Protein AF-A0A817Y247-F1 (afdb_monomer_lite)

Structure (mmCIF, N/CA/C/O backbone):
data_AF-A0A817Y247-F1
#
_entry.id   AF-A0A817Y247-F1
#
loop_
_atom_site.group_PDB
_atom_site.id
_atom_site.type_symbol
_atom_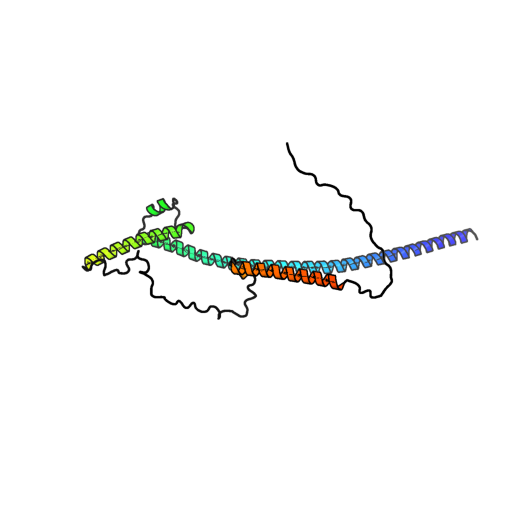site.label_atom_id
_atom_site.label_alt_id
_atom_site.label_comp_id
_atom_site.label_asym_id
_atom_site.label_entity_id
_atom_site.label_seq_id
_atom_site.pdbx_PDB_ins_code
_atom_site.Cartn_x
_atom_site.Cartn_y
_atom_site.Cartn_z
_atom_site.occupancy
_atom_site.B_iso_or_equiv
_atom_site.auth_seq_id
_atom_site.auth_comp_id
_atom_site.auth_asym_id
_atom_site.auth_atom_id
_atom_site.pdbx_PDB_model_num
ATOM 1 N N . MET A 1 1 ? 44.451 4.149 -87.002 1.00 57.53 1 MET A N 1
ATOM 2 C CA . MET A 1 1 ? 45.196 4.735 -85.871 1.00 57.53 1 MET A CA 1
ATOM 3 C C . MET A 1 1 ? 44.227 5.484 -84.960 1.00 57.53 1 MET A C 1
ATOM 5 O O . MET A 1 1 ? 43.877 4.916 -83.940 1.00 57.53 1 MET A O 1
ATOM 9 N N . PHE A 1 2 ? 43.615 6.581 -85.420 1.00 60.47 2 PHE A N 1
ATOM 10 C CA . PHE A 1 2 ? 42.643 7.389 -84.655 1.00 60.47 2 PHE A CA 1
ATOM 11 C C . PHE A 1 2 ? 41.460 6.623 -84.015 1.00 60.47 2 PHE A C 1
ATOM 13 O O . PHE A 1 2 ? 41.239 6.726 -82.819 1.00 60.47 2 PHE A O 1
ATOM 20 N N . LEU A 1 3 ? 40.760 5.753 -84.755 1.00 69.88 3 LEU A N 1
ATOM 21 C CA . LEU A 1 3 ? 39.626 4.964 -84.221 1.00 69.88 3 LEU A CA 1
ATOM 22 C C . LEU A 1 3 ? 39.994 3.962 -83.110 1.00 69.88 3 LEU A C 1
ATOM 24 O O . LEU A 1 3 ? 39.121 3.512 -82.370 1.00 69.88 3 LEU A O 1
ATOM 28 N N . VAL A 1 4 ? 41.260 3.543 -83.043 1.00 76.81 4 VAL A N 1
ATOM 29 C CA . VAL A 1 4 ? 41.749 2.626 -82.001 1.00 76.81 4 VAL A CA 1
ATOM 30 C C . VAL A 1 4 ? 42.148 3.425 -80.760 1.00 76.81 4 VAL A C 1
ATOM 32 O O . VAL A 1 4 ? 41.858 2.993 -79.648 1.00 76.81 4 VAL A O 1
ATOM 35 N N . GLU A 1 5 ? 42.730 4.611 -80.948 1.00 79.12 5 GLU A N 1
ATOM 36 C CA . GLU A 1 5 ? 42.999 5.567 -79.869 1.00 79.12 5 GLU A CA 1
ATOM 37 C C . GLU A 1 5 ? 41.715 6.074 -79.207 1.00 79.12 5 GLU A C 1
ATOM 39 O O . GLU A 1 5 ? 41.640 6.047 -77.983 1.00 79.12 5 GLU A O 1
ATOM 44 N N . ASP A 1 6 ? 40.673 6.417 -79.973 1.00 83.44 6 ASP A N 1
ATOM 45 C CA . ASP A 1 6 ? 39.389 6.875 -79.414 1.00 83.44 6 ASP A CA 1
ATOM 46 C C . ASP A 1 6 ? 38.714 5.803 -78.545 1.00 83.44 6 ASP A C 1
ATOM 48 O O . ASP A 1 6 ? 38.164 6.092 -77.480 1.00 83.44 6 ASP A O 1
ATOM 52 N N . LYS A 1 7 ? 38.789 4.533 -78.966 1.00 84.75 7 LYS A N 1
ATOM 53 C CA . LYS A 1 7 ? 38.272 3.399 -78.184 1.00 84.75 7 LYS A CA 1
ATOM 54 C C . LYS A 1 7 ? 39.069 3.178 -76.905 1.00 84.75 7 LYS A C 1
ATOM 56 O O . LYS A 1 7 ? 38.472 2.917 -75.864 1.00 84.75 7 LYS A O 1
ATOM 61 N N . ASN A 1 8 ? 40.393 3.298 -76.973 1.00 83.69 8 ASN A N 1
ATOM 62 C CA . ASN A 1 8 ? 41.237 3.227 -75.785 1.00 83.69 8 ASN A CA 1
ATOM 63 C C . ASN A 1 8 ? 40.930 4.376 -74.823 1.00 83.69 8 ASN A C 1
ATOM 65 O O . ASN A 1 8 ? 40.775 4.133 -73.632 1.00 83.69 8 ASN A O 1
ATOM 69 N N . PHE A 1 9 ? 40.767 5.600 -75.324 1.00 90.62 9 PHE A N 1
ATOM 70 C CA . PHE A 1 9 ? 40.433 6.759 -74.501 1.00 90.62 9 PHE A CA 1
ATOM 71 C C . PHE A 1 9 ? 39.079 6.597 -73.795 1.00 90.62 9 PHE A C 1
ATOM 73 O O . PHE A 1 9 ? 38.981 6.811 -72.587 1.00 90.62 9 PHE A O 1
ATOM 80 N N . ALA A 1 10 ? 38.049 6.139 -74.512 1.00 90.62 10 ALA A N 1
ATOM 81 C CA . ALA A 1 10 ? 36.745 5.840 -73.921 1.00 90.62 10 ALA A CA 1
ATOM 82 C C . ALA A 1 10 ? 36.831 4.749 -72.839 1.00 90.62 10 ALA A C 1
ATOM 84 O O . ALA A 1 10 ? 36.208 4.878 -71.785 1.00 90.62 10 ALA A O 1
ATOM 85 N N . LEU A 1 11 ? 37.631 3.703 -73.071 1.00 89.19 11 LEU A N 1
ATOM 86 C CA . LEU A 1 11 ? 37.822 2.625 -72.104 1.00 89.19 11 LEU A CA 1
ATOM 87 C C . LEU A 1 11 ? 38.579 3.099 -70.856 1.00 89.19 11 LEU A C 1
ATOM 89 O O . LEU A 1 11 ? 38.178 2.758 -69.749 1.00 89.19 11 LEU A O 1
ATOM 93 N N . PHE A 1 12 ? 39.624 3.915 -71.011 1.00 92.50 12 PHE A N 1
ATOM 94 C CA . PHE A 1 12 ? 40.345 4.511 -69.882 1.00 92.50 12 PHE A CA 1
ATOM 95 C C . PHE A 1 12 ? 39.435 5.394 -69.028 1.00 92.50 12 PHE A C 1
ATOM 97 O O . PHE A 1 12 ? 39.449 5.282 -67.805 1.00 92.50 12 PHE A O 1
ATOM 104 N N . ASN A 1 13 ? 38.597 6.218 -69.659 1.00 92.38 13 ASN A N 1
ATOM 105 C CA . ASN A 1 13 ? 37.625 7.036 -68.935 1.00 92.38 13 ASN A CA 1
ATOM 106 C C . ASN A 1 13 ? 36.600 6.173 -68.194 1.00 92.38 13 ASN A C 1
ATOM 108 O O . ASN A 1 13 ? 36.283 6.462 -67.046 1.00 92.38 13 ASN A O 1
ATOM 112 N N . TYR A 1 14 ? 36.130 5.088 -68.813 1.00 95.06 14 TYR A N 1
ATOM 113 C CA . TYR A 1 14 ? 35.216 4.151 -68.163 1.00 95.06 14 TYR A CA 1
ATOM 114 C C . TYR A 1 14 ? 35.862 3.439 -66.967 1.00 95.06 14 TYR A C 1
ATOM 116 O O . TYR A 1 14 ? 35.245 3.335 -65.914 1.00 95.06 14 TYR A O 1
ATOM 124 N N . VAL A 1 15 ? 37.117 2.998 -67.093 1.00 94.56 15 VAL A N 1
ATOM 125 C CA . VAL A 1 15 ? 37.868 2.382 -65.986 1.00 94.56 15 VAL A CA 1
ATOM 126 C C . VAL A 1 15 ? 38.085 3.377 -64.843 1.00 94.56 15 VAL A C 1
ATOM 128 O O . VAL A 1 15 ? 37.916 3.008 -63.685 1.00 94.56 15 VAL A O 1
ATOM 131 N N . ASN A 1 16 ? 38.406 4.637 -65.146 1.00 94.25 16 ASN A N 1
ATOM 132 C CA . ASN A 1 16 ? 38.561 5.678 -64.127 1.00 94.25 16 ASN A CA 1
ATOM 133 C C . ASN A 1 16 ? 37.243 5.970 -63.403 1.00 94.25 16 ASN A C 1
ATOM 135 O O . ASN A 1 16 ? 37.228 6.075 -62.180 1.00 94.25 16 ASN A O 1
ATOM 139 N N . GLU A 1 17 ? 36.140 6.049 -64.144 1.00 95.00 17 GLU A N 1
ATOM 140 C CA . GLU A 1 17 ? 34.808 6.244 -63.574 1.00 95.00 17 GLU A CA 1
ATOM 141 C C . GLU A 1 17 ? 34.398 5.058 -62.688 1.00 95.00 17 GLU A C 1
ATOM 143 O O . GLU A 1 17 ? 33.922 5.256 -61.574 1.00 95.00 17 GLU A O 1
ATOM 148 N N . LEU A 1 18 ? 34.652 3.821 -63.126 1.00 95.75 18 LEU A N 1
ATOM 149 C CA . LEU A 1 18 ? 34.418 2.633 -62.305 1.00 95.75 18 LEU A CA 1
ATOM 150 C C . LEU A 1 18 ? 35.277 2.621 -61.037 1.00 95.75 18 LEU A C 1
ATOM 152 O O . LEU A 1 18 ? 34.773 2.265 -59.977 1.00 95.75 18 LEU A O 1
ATOM 156 N N . ASN A 1 19 ? 36.548 3.018 -61.119 1.00 95.56 19 ASN A N 1
ATOM 157 C CA . ASN A 1 19 ? 37.412 3.110 -59.941 1.00 95.56 19 ASN A CA 1
ATOM 158 C C . ASN A 1 19 ? 36.890 4.154 -58.948 1.00 95.56 19 ASN A C 1
ATOM 160 O O . ASN A 1 19 ? 36.792 3.860 -57.760 1.00 95.56 19 ASN A O 1
ATOM 164 N N . ASN A 1 20 ? 36.462 5.320 -59.435 1.00 96.25 20 ASN A N 1
ATOM 165 C CA . ASN A 1 20 ? 35.830 6.342 -58.603 1.00 96.25 20 ASN A CA 1
ATOM 166 C C . ASN A 1 20 ? 34.533 5.822 -57.949 1.00 96.25 20 ASN A C 1
ATOM 168 O O . ASN A 1 20 ? 34.305 6.012 -56.758 1.00 96.25 20 ASN A O 1
ATOM 172 N N . GLN A 1 21 ? 33.703 5.086 -58.694 1.00 96.69 21 GLN A N 1
ATOM 173 C CA . GLN A 1 21 ? 32.502 4.452 -58.139 1.00 96.69 21 GLN A CA 1
ATOM 174 C C . GLN A 1 21 ? 32.831 3.388 -57.086 1.00 96.69 21 GLN A C 1
ATOM 176 O O . GLN A 1 21 ? 32.123 3.285 -56.086 1.00 96.69 21 GLN A O 1
ATOM 181 N N . ILE A 1 22 ? 33.900 2.610 -57.278 1.00 96.44 22 ILE A N 1
ATOM 182 C CA . ILE A 1 22 ? 34.372 1.637 -56.287 1.00 96.44 22 ILE A CA 1
ATOM 183 C C . ILE A 1 22 ? 34.799 2.350 -55.002 1.00 96.44 22 ILE A C 1
ATOM 185 O O . ILE A 1 22 ? 34.410 1.904 -53.924 1.00 96.44 22 ILE A O 1
ATOM 189 N N . GLU A 1 23 ? 35.546 3.451 -55.098 1.00 96.25 23 GLU A N 1
ATOM 190 C CA . GLU A 1 23 ? 35.967 4.242 -53.934 1.00 96.25 23 GLU A CA 1
ATOM 191 C C . GLU A 1 23 ? 34.757 4.787 -53.161 1.00 96.25 23 GLU A C 1
ATOM 193 O O . GLU A 1 23 ? 34.656 4.579 -51.950 1.00 96.25 23 GLU A O 1
ATOM 198 N N . ILE A 1 24 ? 33.779 5.371 -53.864 1.00 96.69 24 ILE A N 1
ATOM 199 C CA . ILE A 1 24 ? 32.539 5.880 -53.255 1.00 96.69 24 ILE A CA 1
ATOM 200 C C . ILE A 1 24 ? 31.752 4.753 -52.570 1.00 96.69 24 ILE A C 1
ATOM 202 O O . ILE A 1 24 ? 31.297 4.903 -51.436 1.00 96.69 24 ILE A O 1
ATOM 206 N N . LEU A 1 25 ? 31.586 3.601 -53.228 1.00 96.62 25 LEU A N 1
ATOM 207 C CA . LEU A 1 25 ? 30.866 2.464 -52.646 1.00 96.62 25 LEU A CA 1
ATOM 208 C C . LEU A 1 25 ? 31.596 1.892 -51.425 1.00 96.62 25 LEU A C 1
ATOM 210 O O . LEU A 1 25 ? 30.951 1.483 -50.459 1.00 96.62 25 LEU A O 1
ATOM 214 N N . GLN A 1 26 ? 32.929 1.866 -51.434 1.00 96.75 26 GLN A N 1
ATOM 215 C CA . GLN A 1 26 ? 33.722 1.433 -50.283 1.00 96.75 26 GLN A CA 1
ATOM 216 C C . GLN A 1 26 ? 33.564 2.383 -49.092 1.00 96.75 26 GLN A C 1
ATOM 218 O O . GLN A 1 26 ? 33.426 1.911 -47.960 1.00 96.75 26 GLN A O 1
ATOM 223 N N . GLU A 1 27 ? 33.529 3.694 -49.336 1.00 97.12 27 GLU A N 1
ATOM 224 C CA . GLU A 1 27 ? 33.242 4.697 -48.309 1.00 97.12 27 GLU A CA 1
ATOM 225 C C . GLU A 1 27 ? 31.833 4.506 -47.729 1.00 97.12 27 GLU A C 1
ATOM 227 O O . GLU A 1 27 ? 31.681 4.369 -46.515 1.00 97.12 27 GLU A O 1
ATOM 232 N N . GLN A 1 28 ? 30.817 4.345 -48.581 1.00 97.38 28 GLN A N 1
ATOM 233 C CA . GLN A 1 28 ? 29.441 4.083 -48.143 1.00 97.38 28 GLN A CA 1
ATOM 234 C C . GLN A 1 28 ? 29.322 2.799 -4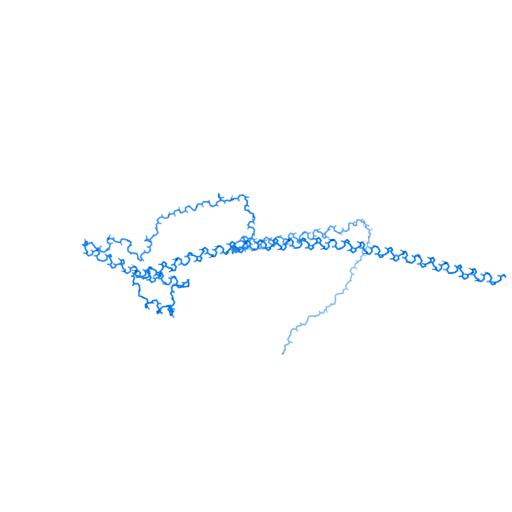7.312 1.00 97.38 28 GLN A C 1
ATOM 236 O O . GLN A 1 28 ? 28.661 2.787 -46.274 1.00 97.38 28 GLN A O 1
ATOM 241 N N . ILE A 1 29 ? 29.982 1.712 -47.725 1.00 96.56 29 ILE A N 1
ATOM 242 C CA . ILE A 1 29 ? 30.004 0.456 -46.960 1.00 96.56 29 ILE A CA 1
ATOM 243 C C . ILE A 1 29 ? 30.673 0.666 -45.597 1.00 96.56 29 ILE A C 1
ATOM 245 O O . ILE A 1 29 ? 30.206 0.125 -44.593 1.00 96.56 29 ILE A O 1
ATOM 249 N N . SER A 1 30 ? 31.771 1.421 -45.555 1.00 97.38 30 SER A N 1
ATOM 250 C CA . SER A 1 30 ? 32.475 1.757 -44.315 1.00 97.38 30 SER A CA 1
ATOM 251 C C . SER A 1 30 ? 31.573 2.545 -43.365 1.00 97.38 30 SER A C 1
ATOM 253 O O . SER A 1 30 ? 31.463 2.194 -42.189 1.00 97.38 30 SER A O 1
ATOM 255 N N . ASP A 1 31 ? 30.862 3.547 -43.872 1.00 97.25 31 ASP A N 1
ATOM 256 C CA . ASP A 1 31 ? 29.987 4.384 -43.057 1.00 97.25 31 ASP A CA 1
ATOM 257 C C . ASP A 1 31 ? 28.753 3.634 -42.559 1.00 97.25 31 ASP A C 1
ATOM 259 O O . ASP A 1 31 ? 28.452 3.697 -41.366 1.00 97.25 31 ASP A O 1
ATOM 263 N N . ILE A 1 32 ? 28.115 2.822 -43.407 1.00 96.62 32 ILE A N 1
ATOM 264 C CA . ILE A 1 32 ? 27.000 1.958 -42.992 1.00 96.62 32 ILE A CA 1
ATOM 265 C C . ILE A 1 32 ? 27.454 0.977 -41.901 1.00 96.62 32 ILE A C 1
ATOM 267 O O . ILE A 1 32 ? 26.750 0.784 -40.913 1.00 96.62 32 ILE A O 1
ATOM 271 N N . LYS A 1 33 ? 28.648 0.379 -42.018 1.00 96.62 33 LYS A N 1
ATOM 272 C CA . LYS A 1 33 ? 29.184 -0.525 -40.982 1.00 96.62 33 LYS A CA 1
ATOM 273 C C . LYS A 1 33 ? 29.431 0.184 -39.652 1.00 96.62 33 LYS A C 1
ATOM 275 O O . LYS A 1 33 ? 29.114 -0.375 -38.603 1.00 96.62 33 LYS A O 1
ATOM 280 N N . LYS A 1 34 ? 29.974 1.407 -39.675 1.00 96.38 34 LYS A N 1
ATOM 281 C CA . LYS A 1 34 ? 30.115 2.226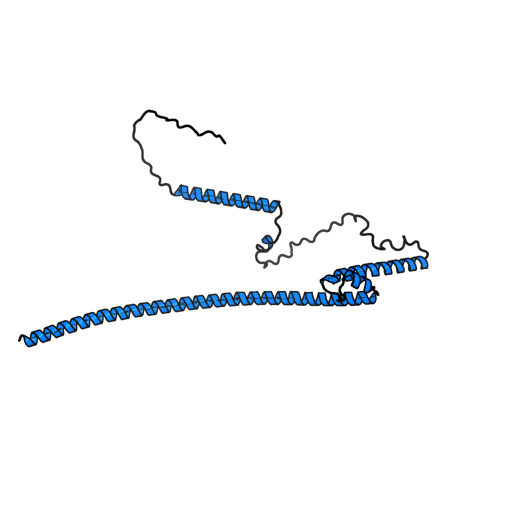 -38.457 1.00 96.38 34 LYS A CA 1
ATOM 282 C C . LYS A 1 34 ? 28.750 2.518 -37.842 1.00 96.38 34 LYS A C 1
ATOM 284 O O . LYS A 1 34 ? 28.611 2.504 -36.622 1.00 96.38 34 LYS A O 1
ATOM 289 N N . GLU A 1 35 ? 27.751 2.774 -38.681 1.00 95.81 35 GLU A N 1
ATOM 290 C CA . GLU A 1 35 ? 26.398 3.056 -38.230 1.00 95.81 35 GLU A CA 1
ATOM 291 C C . GLU A 1 35 ? 25.743 1.849 -37.554 1.00 95.81 35 GLU A C 1
ATOM 293 O O . GLU A 1 35 ? 25.188 1.991 -36.466 1.00 95.81 35 GLU A O 1
ATOM 298 N N . ILE A 1 36 ? 25.889 0.659 -38.145 1.00 94.69 36 ILE A N 1
ATOM 299 C CA . ILE A 1 36 ? 25.431 -0.608 -37.561 1.00 94.69 36 ILE A CA 1
ATOM 300 C C . ILE A 1 36 ? 26.058 -0.810 -36.180 1.00 94.69 36 ILE A C 1
ATOM 302 O O . ILE A 1 36 ? 25.327 -0.983 -35.210 1.00 94.69 36 ILE A O 1
ATOM 306 N N . HIS A 1 37 ? 27.383 -0.691 -36.055 1.00 94.44 37 HIS A N 1
ATOM 307 C CA . HIS A 1 37 ? 28.049 -0.856 -34.759 1.00 94.44 37 HIS A CA 1
ATOM 308 C C . HIS A 1 37 ? 27.604 0.170 -33.714 1.00 94.44 37 HIS A C 1
ATOM 310 O O . HIS A 1 37 ? 27.470 -0.161 -32.534 1.00 94.44 37 HIS A O 1
ATOM 316 N N . ARG A 1 38 ? 27.336 1.413 -34.130 1.00 94.69 38 ARG A N 1
ATOM 317 C CA . ARG A 1 38 ? 26.783 2.435 -33.234 1.00 94.69 38 ARG A CA 1
ATOM 318 C C . ARG A 1 38 ? 25.396 2.029 -32.729 1.00 94.69 38 ARG A C 1
ATOM 320 O O . ARG A 1 38 ? 25.144 2.134 -31.532 1.00 94.69 38 ARG A O 1
ATOM 327 N N . PHE A 1 39 ? 24.517 1.568 -33.618 1.00 94.19 39 PHE A N 1
ATOM 328 C CA . PHE A 1 39 ? 23.168 1.140 -33.247 1.00 94.19 39 PHE A CA 1
ATOM 329 C C . PHE A 1 39 ? 23.158 -0.135 -32.400 1.00 94.19 39 PHE A C 1
ATOM 331 O O . PHE A 1 39 ? 22.369 -0.221 -31.464 1.00 94.19 39 PHE A O 1
ATOM 338 N N . GLU A 1 40 ? 24.049 -1.092 -32.666 1.00 94.50 40 GLU A N 1
ATOM 339 C CA . GLU A 1 40 ? 24.221 -2.286 -31.831 1.00 94.50 40 GLU A CA 1
ATOM 340 C C . GLU A 1 40 ? 24.623 -1.906 -30.400 1.00 94.50 40 GLU A C 1
ATOM 342 O O . GLU A 1 40 ? 23.991 -2.355 -29.446 1.00 94.50 40 GLU A O 1
ATOM 347 N N . GLY A 1 41 ? 25.617 -1.022 -30.239 1.00 91.62 41 GLY A N 1
ATOM 348 C CA . GLY A 1 41 ? 26.044 -0.544 -28.920 1.00 91.62 41 GLY A CA 1
ATOM 349 C C . GLY A 1 41 ? 24.939 0.205 -28.170 1.00 91.62 41 GLY A C 1
ATOM 350 O O . GLY A 1 41 ? 24.686 -0.074 -27.000 1.00 91.62 41 GLY A O 1
ATOM 351 N N . GLN A 1 42 ? 24.228 1.102 -28.862 1.00 92.88 42 GLN A N 1
ATOM 352 C CA . GLN A 1 42 ? 23.079 1.817 -28.293 1.00 92.88 42 GLN A CA 1
ATOM 353 C C . GLN A 1 42 ? 21.933 0.870 -27.908 1.00 92.88 42 GLN A C 1
ATOM 355 O O . GLN A 1 42 ? 21.275 1.090 -26.894 1.00 92.88 42 GLN A O 1
ATOM 360 N N . GLY A 1 43 ? 21.698 -0.184 -28.694 1.00 93.00 43 GLY A N 1
ATOM 361 C CA . GLY A 1 43 ? 20.680 -1.193 -28.411 1.00 93.00 43 GLY A CA 1
ATOM 362 C C . GLY A 1 43 ? 20.970 -1.970 -27.129 1.00 93.00 43 GLY A C 1
ATOM 363 O O . GLY A 1 43 ? 20.070 -2.141 -26.310 1.00 93.00 43 GLY A O 1
ATOM 364 N N . VAL A 1 44 ? 22.224 -2.382 -26.921 1.00 93.69 44 VAL A N 1
ATOM 365 C CA . VAL A 1 44 ? 22.642 -3.086 -25.696 1.00 93.69 44 VAL A CA 1
ATOM 366 C C . VAL A 1 44 ? 22.516 -2.182 -24.471 1.00 93.69 44 VAL A C 1
ATOM 368 O O . VAL A 1 44 ? 21.942 -2.599 -23.468 1.00 93.69 44 VAL A O 1
ATOM 371 N N . GLU A 1 45 ? 22.988 -0.935 -24.550 1.00 93.75 45 GLU A N 1
ATOM 372 C CA . GLU A 1 45 ? 22.890 0.009 -23.429 1.00 93.75 45 GLU A CA 1
ATOM 373 C C . GLU A 1 45 ? 21.428 0.299 -23.057 1.00 93.75 45 GLU A C 1
ATOM 375 O O . GLU A 1 45 ? 21.071 0.303 -21.876 1.00 93.75 45 GLU A O 1
ATOM 380 N N . LEU A 1 46 ? 20.563 0.498 -24.056 1.00 95.12 46 LEU A N 1
ATOM 381 C CA . LEU A 1 46 ? 19.140 0.729 -23.827 1.00 95.12 46 LEU A CA 1
ATOM 382 C C . LEU A 1 46 ? 18.463 -0.488 -23.185 1.00 95.12 46 LEU A C 1
ATOM 384 O O . LEU A 1 46 ? 17.649 -0.320 -22.275 1.00 95.12 46 LEU A O 1
ATOM 388 N N . GLU A 1 47 ? 18.796 -1.699 -23.632 1.00 95.00 47 GLU A N 1
ATOM 389 C CA . GLU A 1 47 ? 18.240 -2.926 -23.063 1.00 95.00 47 GLU A CA 1
ATOM 390 C C . GLU A 1 47 ? 18.705 -3.129 -21.615 1.00 95.00 47 GLU A C 1
ATOM 392 O O . GLU A 1 47 ? 17.891 -3.433 -20.745 1.00 95.00 47 GLU A O 1
ATOM 397 N N . GLU A 1 48 ? 19.977 -2.857 -21.306 1.00 95.81 48 GLU A N 1
ATOM 398 C CA . GLU A 1 48 ? 20.472 -2.883 -19.925 1.00 95.81 48 GLU A CA 1
ATOM 399 C C . GLU A 1 48 ? 19.758 -1.860 -19.033 1.00 95.81 48 GLU A C 1
ATOM 401 O O . GLU A 1 48 ? 19.365 -2.178 -17.907 1.00 95.81 48 GLU A O 1
ATOM 406 N N . GLN A 1 49 ? 19.569 -0.629 -19.517 1.00 96.06 49 GLN A N 1
ATOM 407 C CA . GLN A 1 49 ? 18.836 0.402 -18.779 1.00 96.06 49 GLN A CA 1
ATOM 408 C C . GLN A 1 49 ? 17.382 -0.011 -18.544 1.00 96.06 49 GLN A C 1
ATOM 410 O O . GLN A 1 49 ? 16.863 0.146 -17.434 1.00 96.06 49 GLN A O 1
ATOM 415 N N . ARG A 1 50 ? 16.733 -0.575 -19.568 1.00 96.69 50 ARG A N 1
ATOM 416 C CA . ARG A 1 50 ? 15.367 -1.088 -19.478 1.00 96.69 50 ARG A CA 1
ATOM 417 C C . ARG A 1 50 ? 15.268 -2.213 -18.454 1.00 96.69 50 ARG A C 1
ATOM 419 O O . ARG A 1 50 ? 14.354 -2.182 -17.634 1.00 96.69 50 ARG A O 1
ATOM 426 N N . GLN A 1 51 ? 16.205 -3.158 -18.467 1.00 97.38 51 GLN A N 1
ATOM 427 C CA . GLN A 1 51 ? 16.232 -4.274 -17.527 1.00 97.38 51 GLN A CA 1
ATOM 428 C C . GLN A 1 51 ? 16.387 -3.785 -16.081 1.00 97.38 51 GLN A C 1
ATOM 430 O O . GLN A 1 51 ? 15.619 -4.196 -15.214 1.00 97.38 51 GLN A O 1
ATOM 435 N N . ARG A 1 52 ? 17.307 -2.845 -15.826 1.00 96.94 52 ARG A N 1
ATOM 436 C CA . ARG A 1 52 ? 17.483 -2.238 -14.492 1.00 96.94 52 ARG A CA 1
ATOM 437 C C . ARG A 1 52 ? 16.236 -1.490 -14.032 1.00 96.94 52 ARG A C 1
ATOM 439 O O . ARG A 1 52 ? 15.872 -1.557 -12.862 1.00 96.94 52 ARG A O 1
ATOM 446 N N . LEU A 1 53 ? 15.582 -0.757 -14.935 1.00 97.38 53 LEU A N 1
ATOM 447 C CA . LEU A 1 53 ? 14.336 -0.066 -14.614 1.00 97.38 53 LEU A CA 1
ATOM 448 C C . LEU A 1 53 ? 13.229 -1.063 -14.254 1.00 97.38 53 LEU A C 1
ATOM 450 O O . LEU A 1 53 ? 12.480 -0.820 -13.309 1.00 97.38 53 LEU A O 1
ATOM 454 N N . LEU A 1 54 ? 13.136 -2.171 -14.990 1.00 97.69 54 LEU A N 1
ATOM 455 C CA . LEU A 1 54 ? 12.149 -3.216 -14.739 1.00 97.69 54 LEU A CA 1
ATOM 456 C C . LEU A 1 54 ? 12.357 -3.846 -13.358 1.00 97.69 54 LEU A C 1
ATOM 458 O O . LEU A 1 54 ? 11.418 -3.896 -12.569 1.00 97.69 54 LEU A O 1
ATOM 462 N N . GLU A 1 55 ? 13.600 -4.200 -13.028 1.00 98.00 55 GLU A N 1
ATOM 463 C CA . GLU A 1 55 ? 13.983 -4.733 -11.716 1.00 98.00 55 GLU A CA 1
ATOM 464 C C . GLU A 1 55 ? 13.639 -3.753 -10.582 1.00 98.00 55 GLU A C 1
ATOM 466 O O . GLU A 1 55 ? 12.988 -4.120 -9.607 1.00 98.00 55 GLU A O 1
ATOM 471 N N . GLN A 1 56 ? 13.949 -2.462 -10.746 1.00 97.88 56 GLN A N 1
ATOM 472 C CA . GLN A 1 56 ? 13.584 -1.441 -9.757 1.00 97.88 56 GLN A CA 1
ATOM 473 C C . GLN A 1 56 ? 12.070 -1.297 -9.559 1.00 97.88 56 GLN A C 1
ATOM 475 O O . GLN A 1 56 ? 11.614 -0.981 -8.453 1.00 97.88 56 GLN A O 1
ATOM 480 N N . ILE A 1 57 ? 11.283 -1.443 -10.627 1.00 98.06 57 ILE A N 1
ATOM 481 C CA . ILE A 1 57 ? 9.821 -1.383 -10.551 1.00 98.06 57 ILE A CA 1
ATOM 482 C C . ILE A 1 57 ? 9.288 -2.624 -9.837 1.00 98.06 57 ILE A C 1
ATOM 484 O O . ILE A 1 57 ? 8.439 -2.481 -8.954 1.00 98.06 57 ILE A O 1
ATOM 488 N N . ASP A 1 58 ? 9.807 -3.806 -10.159 1.00 97.88 58 ASP A N 1
ATOM 489 C CA . ASP A 1 58 ? 9.414 -5.054 -9.508 1.00 97.88 58 ASP A CA 1
ATOM 490 C C . ASP A 1 58 ? 9.774 -5.053 -8.018 1.00 97.88 58 ASP A C 1
ATOM 492 O O . ASP A 1 58 ? 8.933 -5.407 -7.191 1.00 97.88 58 ASP A O 1
ATOM 496 N N . ASP A 1 59 ? 10.936 -4.524 -7.635 1.00 97.94 59 ASP A N 1
ATOM 497 C CA . ASP A 1 59 ? 11.320 -4.350 -6.230 1.00 97.94 59 ASP A CA 1
ATOM 498 C C . ASP A 1 59 ? 10.402 -3.380 -5.483 1.00 97.94 59 ASP A C 1
ATOM 500 O O . ASP A 1 59 ? 10.029 -3.602 -4.325 1.00 97.94 59 ASP A O 1
ATOM 504 N N . LYS A 1 60 ? 10.033 -2.262 -6.120 1.00 98.00 60 LYS A N 1
ATOM 505 C CA . LYS A 1 60 ? 9.076 -1.306 -5.540 1.00 98.00 60 LYS A CA 1
ATOM 506 C C . LYS A 1 60 ? 7.707 -1.948 -5.372 1.00 98.00 60 LYS A C 1
ATOM 508 O O . LYS A 1 60 ? 7.088 -1.781 -4.324 1.00 98.00 60 LYS A O 1
ATOM 513 N N . ARG A 1 61 ? 7.253 -2.698 -6.376 1.00 97.69 61 ARG A N 1
ATOM 514 C CA . ARG A 1 61 ? 5.985 -3.424 -6.334 1.00 97.69 61 ARG A CA 1
ATOM 515 C C . ARG A 1 61 ? 5.997 -4.481 -5.235 1.00 97.69 61 ARG A C 1
ATOM 517 O O . ARG A 1 61 ? 5.042 -4.545 -4.468 1.00 97.69 61 ARG A O 1
ATOM 524 N N . SER A 1 62 ? 7.059 -5.274 -5.144 1.00 98.25 62 SER A N 1
ATOM 525 C CA . SER A 1 62 ? 7.225 -6.321 -4.137 1.00 98.25 62 SER A CA 1
ATOM 526 C C . SER A 1 62 ? 7.147 -5.737 -2.726 1.00 98.25 62 SER A C 1
ATOM 528 O O . SER A 1 62 ? 6.312 -6.158 -1.927 1.00 98.25 62 SER A O 1
ATOM 530 N N . ARG A 1 63 ? 7.904 -4.665 -2.453 1.00 97.69 63 ARG A N 1
ATOM 531 C CA . ARG A 1 63 ? 7.855 -3.961 -1.161 1.00 97.69 63 ARG A CA 1
ATOM 532 C C . ARG A 1 63 ? 6.485 -3.365 -0.851 1.00 97.69 63 ARG A C 1
ATOM 534 O O . ARG A 1 63 ? 6.007 -3.502 0.269 1.00 97.69 63 ARG A O 1
ATOM 541 N N . ALA A 1 64 ? 5.849 -2.717 -1.827 1.00 97.12 64 ALA A N 1
ATOM 542 C CA . ALA A 1 64 ? 4.520 -2.140 -1.640 1.00 97.12 64 ALA A CA 1
ATOM 543 C C . ALA A 1 64 ? 3.462 -3.218 -1.361 1.00 97.12 64 ALA A C 1
ATOM 545 O O . ALA A 1 64 ? 2.580 -3.003 -0.537 1.00 97.12 64 ALA A O 1
ATOM 546 N N . THR A 1 65 ? 3.574 -4.377 -2.016 1.00 97.81 65 THR A N 1
ATOM 547 C CA . THR A 1 65 ? 2.670 -5.517 -1.804 1.00 97.81 65 THR A CA 1
ATOM 548 C C . THR A 1 65 ? 2.866 -6.101 -0.409 1.00 97.81 65 THR A C 1
ATOM 550 O O . THR A 1 65 ? 1.896 -6.232 0.320 1.00 97.81 65 THR A O 1
ATOM 553 N N . ALA A 1 66 ? 4.113 -6.336 0.012 1.00 97.81 66 ALA A N 1
ATOM 554 C CA . ALA A 1 66 ? 4.404 -6.844 1.353 1.00 97.81 66 ALA A CA 1
ATOM 555 C C . ALA A 1 66 ? 3.871 -5.915 2.460 1.00 97.81 66 ALA A C 1
ATOM 557 O O . ALA A 1 66 ? 3.265 -6.378 3.422 1.00 97.81 66 ALA A O 1
ATOM 558 N N . LEU A 1 67 ? 4.043 -4.598 2.298 1.00 97.56 67 LEU A N 1
ATOM 559 C CA . LEU A 1 67 ? 3.513 -3.615 3.244 1.00 97.56 67 LEU A CA 1
ATOM 560 C C . LEU A 1 67 ? 1.973 -3.590 3.245 1.00 97.56 67 LEU A C 1
ATOM 562 O O . LEU A 1 67 ? 1.353 -3.468 4.301 1.00 97.56 67 LEU A O 1
ATOM 566 N N . ALA A 1 68 ? 1.346 -3.710 2.072 1.00 97.88 68 ALA A N 1
ATOM 567 C CA . ALA A 1 68 ? -0.108 -3.781 1.958 1.00 97.88 68 ALA A CA 1
ATOM 568 C C . ALA A 1 68 ? -0.667 -5.034 2.646 1.00 97.88 68 ALA A C 1
ATOM 570 O O . ALA A 1 68 ? -1.627 -4.918 3.406 1.00 97.88 68 ALA A O 1
ATOM 571 N N . ASP A 1 69 ? -0.030 -6.189 2.446 1.00 97.88 69 ASP A N 1
ATOM 572 C CA . ASP A 1 69 ? -0.409 -7.456 3.075 1.00 97.88 69 ASP A CA 1
ATOM 573 C C . ASP A 1 69 ? -0.290 -7.369 4.607 1.00 97.88 69 ASP A C 1
ATOM 575 O O . ASP A 1 69 ? -1.211 -7.758 5.330 1.00 97.88 69 ASP A O 1
ATOM 579 N N . GLU A 1 70 ? 0.794 -6.774 5.118 1.00 97.50 70 GLU A N 1
ATOM 580 C CA . GLU A 1 70 ? 0.987 -6.555 6.556 1.00 97.50 70 GLU A CA 1
ATOM 581 C C . GLU A 1 70 ? -0.107 -5.648 7.150 1.00 97.50 70 GLU A C 1
ATOM 583 O O . GLU A 1 70 ? -0.665 -5.928 8.217 1.00 97.50 70 GLU A O 1
ATOM 588 N N . HIS A 1 71 ? -0.445 -4.550 6.468 1.00 97.69 71 HIS A N 1
ATOM 589 C CA . HIS A 1 71 ? -1.525 -3.666 6.905 1.00 97.69 71 HIS A CA 1
ATOM 590 C C . HIS A 1 71 ? -2.906 -4.318 6.787 1.00 97.69 71 HIS A C 1
ATOM 592 O O . HIS A 1 71 ? -3.776 -4.046 7.622 1.00 97.69 71 HIS A O 1
ATOM 598 N N . GLU A 1 72 ? -3.121 -5.189 5.802 1.00 97.56 72 GLU A N 1
ATOM 599 C CA . GLU A 1 72 ? -4.363 -5.943 5.665 1.00 97.56 72 GLU A CA 1
ATOM 600 C C . GLU A 1 72 ? -4.528 -6.941 6.816 1.00 97.56 72 GLU A C 1
ATOM 602 O O . GLU A 1 72 ? -5.602 -6.998 7.423 1.00 97.56 72 GLU A O 1
ATOM 607 N N . GLU A 1 73 ? -3.472 -7.671 7.185 1.00 97.44 73 GLU A N 1
ATOM 608 C CA . GLU A 1 73 ? -3.477 -8.558 8.353 1.00 97.44 73 GLU A CA 1
ATOM 609 C C . GLU A 1 73 ? -3.722 -7.761 9.647 1.00 97.44 73 GLU A C 1
ATOM 611 O O . GLU A 1 73 ? -4.629 -8.097 10.420 1.00 97.44 73 GLU A O 1
ATOM 616 N N . LYS A 1 74 ? -3.014 -6.626 9.781 1.00 97.00 74 LYS A N 1
ATOM 617 C CA . LYS A 1 74 ? -3.286 -5.468 10.657 1.00 97.00 74 LYS A CA 1
ATOM 618 C C . LYS A 1 74 ? -4.786 -5.243 10.889 1.00 97.00 74 LYS A C 1
ATOM 620 O O . LYS A 1 74 ? -5.350 -5.415 11.976 1.00 97.00 74 LYS A O 1
ATOM 625 N N . SER A 1 75 ? -5.437 -4.832 9.806 1.00 96.62 75 SER A N 1
ATOM 626 C CA . SER A 1 75 ? -6.843 -4.436 9.781 1.00 96.62 75 SER A CA 1
ATOM 627 C C . SER A 1 75 ? -7.774 -5.612 10.060 1.00 96.62 75 SER A C 1
ATOM 629 O O . SER A 1 75 ? -8.753 -5.464 10.788 1.00 96.62 75 SER A O 1
ATOM 631 N N . ARG A 1 76 ? -7.469 -6.797 9.528 1.00 97.38 76 ARG A N 1
ATOM 632 C CA . ARG A 1 76 ? -8.273 -8.007 9.718 1.00 97.38 76 ARG A CA 1
ATOM 633 C C . ARG A 1 76 ? -8.308 -8.435 11.183 1.00 97.38 76 ARG A C 1
ATOM 635 O O . ARG A 1 76 ? -9.380 -8.763 11.692 1.00 97.38 76 ARG A O 1
ATOM 642 N N . ALA A 1 77 ? -7.166 -8.392 11.870 1.00 96.56 77 ALA A N 1
ATOM 643 C CA . ALA A 1 77 ? -7.092 -8.672 13.299 1.00 96.56 77 ALA A CA 1
ATOM 644 C C . ALA A 1 77 ? -7.922 -7.663 14.110 1.00 96.56 77 ALA A C 1
ATOM 646 O O . ALA A 1 77 ? -8.737 -8.068 14.940 1.00 96.56 77 ALA A O 1
ATOM 647 N N . ALA A 1 78 ? -7.785 -6.364 13.819 1.00 95.38 78 ALA A N 1
ATOM 648 C CA . ALA A 1 78 ? -8.559 -5.314 14.482 1.00 95.38 78 ALA A CA 1
ATOM 649 C C . ALA A 1 78 ? -10.074 -5.468 14.255 1.00 95.38 78 ALA A C 1
ATOM 651 O O . ALA A 1 78 ? -10.846 -5.406 15.211 1.00 95.38 78 ALA A O 1
ATOM 652 N N . ARG A 1 79 ? -10.508 -5.757 13.021 1.00 95.31 79 ARG A N 1
ATOM 653 C CA . ARG A 1 79 ? -11.923 -6.009 12.689 1.00 95.31 79 ARG A CA 1
ATOM 654 C C . ARG A 1 79 ? -12.494 -7.184 13.472 1.00 95.31 79 ARG A C 1
ATOM 656 O O . ARG A 1 79 ? -13.577 -7.072 14.030 1.00 95.31 79 ARG A O 1
ATOM 663 N N . LYS A 1 80 ? -11.734 -8.275 13.608 1.00 96.31 80 LYS A N 1
ATOM 664 C CA . LYS A 1 80 ? -12.155 -9.428 14.417 1.00 96.31 80 LYS A CA 1
ATOM 665 C C . LYS A 1 80 ? -12.373 -9.053 15.886 1.00 96.31 80 LYS A C 1
ATOM 667 O O . LYS A 1 80 ? -13.316 -9.545 16.501 1.00 96.31 80 LYS A O 1
ATOM 672 N N . ILE A 1 81 ? -11.519 -8.196 16.450 1.00 95.25 81 ILE A N 1
ATOM 673 C CA . ILE A 1 81 ? -11.692 -7.684 17.818 1.00 95.25 81 ILE A CA 1
ATOM 674 C C . ILE A 1 81 ? -12.952 -6.814 17.898 1.00 95.25 81 ILE A C 1
ATOM 676 O O . ILE A 1 81 ? -13.751 -6.992 18.814 1.00 95.25 81 ILE A O 1
ATOM 680 N N . LEU A 1 82 ? -13.178 -5.926 16.925 1.00 93.56 82 LEU A N 1
ATOM 681 C CA . LEU A 1 82 ? -14.377 -5.082 16.879 1.00 93.56 82 LEU A CA 1
ATOM 682 C C . LEU A 1 82 ? -15.664 -5.910 16.771 1.00 93.56 82 LEU A C 1
ATOM 684 O O . LEU A 1 82 ? -16.623 -5.628 17.487 1.00 93.56 82 LEU A O 1
ATOM 688 N N . ASP A 1 83 ? -15.672 -6.980 15.975 1.00 92.56 83 ASP A N 1
ATOM 689 C CA . ASP A 1 83 ? -16.808 -7.903 15.874 1.00 92.56 83 ASP A CA 1
ATOM 690 C C . ASP A 1 83 ? -17.091 -8.618 17.205 1.00 92.56 83 ASP A C 1
ATOM 692 O O . ASP A 1 83 ? -18.247 -8.761 17.616 1.00 92.56 83 ASP A O 1
ATOM 696 N N . GLN A 1 84 ? -16.039 -9.036 17.918 1.00 94.56 84 GLN A N 1
ATOM 697 C CA . GLN A 1 84 ? -16.170 -9.621 19.255 1.00 94.56 84 GLN A CA 1
ATOM 698 C C . GLN A 1 84 ? -16.711 -8.606 20.266 1.00 94.56 84 GLN A C 1
ATOM 700 O O . GLN A 1 84 ? -17.607 -8.942 21.043 1.00 94.56 84 GLN A O 1
ATOM 705 N N . CYS A 1 85 ? -16.222 -7.364 20.234 1.00 93.00 85 CYS A N 1
ATOM 706 C CA . CYS A 1 85 ? -16.727 -6.275 21.067 1.00 93.00 85 CYS A CA 1
ATOM 707 C C . CYS A 1 85 ? -18.207 -6.000 20.782 1.00 93.00 85 CYS A C 1
ATOM 709 O O . CYS A 1 85 ? -19.007 -5.962 21.715 1.00 93.00 85 CYS A O 1
ATOM 711 N N . ARG A 1 86 ? -18.596 -5.899 19.505 1.00 91.19 86 ARG A N 1
ATOM 712 C CA . ARG A 1 86 ? -19.985 -5.711 19.064 1.00 91.19 86 ARG A CA 1
ATOM 713 C C . ARG A 1 86 ? -20.899 -6.800 19.625 1.00 91.19 86 ARG A C 1
ATOM 715 O O . ARG A 1 86 ? -21.898 -6.495 20.276 1.00 91.19 86 ARG A O 1
ATOM 722 N N . ALA A 1 87 ? -20.522 -8.067 19.444 1.00 91.56 87 ALA A N 1
ATOM 723 C CA . ALA A 1 87 ? -21.283 -9.206 19.954 1.00 91.56 87 ALA A CA 1
ATOM 724 C C . ALA A 1 87 ? -21.335 -9.248 21.495 1.00 91.56 87 ALA A C 1
ATOM 726 O O . ALA A 1 87 ? -22.361 -9.618 22.080 1.00 91.56 87 ALA A O 1
ATOM 727 N N . GLY A 1 88 ? -20.242 -8.860 22.161 1.00 92.56 88 GLY A N 1
ATOM 728 C CA . GLY A 1 88 ? -20.155 -8.749 23.616 1.00 92.56 88 GLY A CA 1
ATOM 729 C C . GLY A 1 88 ? -21.096 -7.683 24.174 1.00 92.56 88 GLY A C 1
ATOM 730 O O . GLY A 1 88 ? -21.866 -7.973 25.091 1.00 92.56 88 GLY A O 1
ATOM 731 N N . ILE 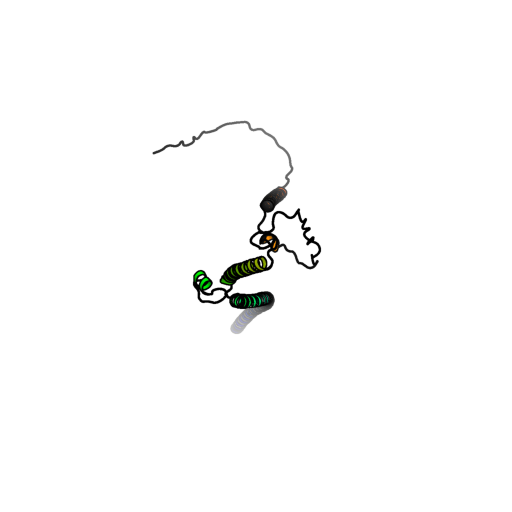A 1 89 ? -21.096 -6.490 23.575 1.00 91.69 89 ILE A N 1
ATOM 732 C CA . ILE A 1 89 ? -21.985 -5.376 23.929 1.00 91.69 89 ILE A CA 1
ATOM 733 C C . ILE A 1 89 ? -23.447 -5.775 23.712 1.00 91.69 89 ILE A C 1
ATOM 735 O O . ILE A 1 89 ? -24.254 -5.627 24.628 1.00 91.69 89 ILE A O 1
ATOM 739 N N . ASP A 1 90 ? -23.789 -6.364 22.561 1.00 89.19 90 ASP A N 1
ATOM 740 C CA . ASP A 1 90 ? -25.150 -6.846 22.278 1.00 89.19 90 ASP A CA 1
ATOM 741 C C . ASP A 1 90 ? -25.628 -7.884 23.308 1.00 89.19 90 ASP A C 1
ATOM 743 O O . ASP A 1 90 ? -26.785 -7.879 23.743 1.00 89.19 90 ASP A O 1
ATOM 747 N N . SER A 1 91 ? -24.737 -8.792 23.712 1.00 91.25 91 SER A N 1
ATOM 748 C CA . SER A 1 91 ? -25.037 -9.814 24.718 1.00 91.25 91 SER A CA 1
ATOM 749 C C . SER A 1 91 ? -25.231 -9.206 26.106 1.00 91.25 91 SER A C 1
ATOM 751 O O . SER A 1 91 ? -26.144 -9.605 26.832 1.00 91.25 91 SER A O 1
ATOM 753 N N . LEU A 1 92 ? -24.390 -8.240 26.477 1.00 90.56 92 LEU A N 1
ATOM 754 C CA . LEU A 1 92 ? -24.448 -7.550 27.761 1.00 90.56 92 LEU A CA 1
ATOM 755 C C . LEU A 1 92 ? -25.715 -6.693 27.874 1.00 90.56 92 LEU A C 1
ATOM 757 O O . LEU A 1 92 ? -26.430 -6.791 28.872 1.00 90.56 92 LEU A O 1
ATOM 761 N N . PHE A 1 93 ? -26.050 -5.960 26.810 1.00 88.19 93 PHE A N 1
ATOM 762 C CA . PHE A 1 93 ? -27.267 -5.158 26.700 1.00 88.19 93 PHE A CA 1
ATOM 763 C C . PHE A 1 93 ? -28.528 -5.995 26.968 1.00 88.19 93 PHE A C 1
ATOM 765 O O . PHE A 1 93 ? -29.399 -5.601 27.747 1.00 88.19 93 PHE A O 1
ATOM 772 N N . LYS A 1 94 ? -28.596 -7.198 26.379 1.00 87.81 94 LYS A N 1
ATOM 773 C CA . LYS A 1 94 ? -29.702 -8.147 26.590 1.00 87.81 94 LYS A CA 1
ATOM 774 C C . LYS A 1 94 ? -29.720 -8.727 28.006 1.00 87.81 94 LYS A C 1
ATOM 776 O O . LYS A 1 94 ? -30.793 -8.842 28.587 1.00 87.81 94 LYS A O 1
ATOM 781 N N . LYS A 1 95 ? -28.559 -9.098 28.563 1.00 89.31 95 LYS A N 1
ATOM 782 C CA . LYS A 1 95 ? -28.458 -9.720 29.899 1.00 89.31 95 LYS A CA 1
ATOM 783 C C . LYS A 1 95 ? -28.834 -8.773 31.035 1.00 89.31 95 LYS A C 1
ATOM 785 O O . LYS A 1 95 ? -29.475 -9.205 31.984 1.00 89.31 95 LYS A O 1
ATOM 790 N N . ILE A 1 96 ? -28.438 -7.507 30.938 1.00 86.69 96 ILE A N 1
ATOM 791 C CA . ILE A 1 96 ? -28.763 -6.479 31.938 1.00 86.69 96 ILE A CA 1
ATOM 792 C C . ILE A 1 96 ? -30.227 -6.018 31.805 1.00 86.69 96 ILE A C 1
ATOM 794 O O . ILE A 1 96 ? -30.779 -5.418 32.725 1.00 86.69 96 ILE A O 1
ATOM 798 N N . GLY A 1 97 ? -30.885 -6.339 30.684 1.00 81.81 97 GLY A N 1
ATOM 799 C CA . GLY A 1 97 ? -32.271 -5.958 30.431 1.00 81.81 97 GLY A CA 1
ATOM 800 C C . GLY A 1 97 ? -32.410 -4.460 30.172 1.00 81.81 97 GLY A C 1
ATOM 801 O O . GLY A 1 97 ? -33.313 -3.828 30.712 1.00 81.81 97 GLY A O 1
ATOM 802 N N . CYS A 1 98 ? -31.487 -3.883 29.399 1.00 81.56 98 CYS A N 1
ATOM 803 C CA . CYS A 1 98 ? -31.552 -2.474 29.022 1.00 81.56 98 CYS A CA 1
ATOM 804 C C . CYS A 1 98 ? -32.742 -2.223 28.077 1.00 81.56 98 CYS A C 1
ATOM 806 O O . CYS A 1 98 ? -33.010 -3.019 27.169 1.00 81.56 98 CYS A O 1
ATOM 808 N N . ASP A 1 99 ? -33.447 -1.104 28.262 1.00 78.62 99 ASP A N 1
ATOM 809 C CA . ASP A 1 99 ? -34.623 -0.775 27.460 1.00 78.62 99 ASP A CA 1
ATOM 810 C C . ASP A 1 99 ? -34.222 -0.336 26.050 1.00 78.62 99 ASP A C 1
ATOM 812 O O . ASP A 1 99 ? -33.739 0.771 25.810 1.00 78.62 99 ASP A O 1
ATOM 816 N N . ARG A 1 100 ? -34.500 -1.195 25.065 1.00 73.12 100 ARG A N 1
ATOM 817 C CA . ARG A 1 100 ? -34.168 -0.938 23.653 1.00 73.12 100 ARG A CA 1
ATOM 818 C C . ARG A 1 100 ? -34.815 0.337 23.094 1.00 73.12 100 ARG A C 1
ATOM 820 O O . ARG A 1 100 ? -34.260 0.962 22.203 1.00 73.12 100 ARG A O 1
ATOM 827 N N . ARG A 1 101 ? -35.923 0.786 23.694 1.00 75.56 101 ARG A N 1
ATOM 828 C CA . ARG A 1 101 ? -36.604 2.049 23.360 1.00 75.56 101 ARG A CA 1
ATOM 829 C C . ARG A 1 101 ? -35.780 3.294 23.700 1.00 75.56 101 ARG A C 1
ATOM 831 O O . ARG A 1 101 ? -35.861 4.275 22.970 1.00 75.56 101 ARG A O 1
ATOM 838 N N . GLN A 1 102 ? -35.004 3.273 24.789 1.00 70.31 102 GLN A N 1
ATOM 839 C CA . GLN A 1 102 ? -34.125 4.397 25.148 1.00 70.31 102 GLN A CA 1
ATOM 840 C C . GLN A 1 102 ? -33.032 4.577 24.091 1.00 70.31 102 GLN A C 1
ATOM 842 O O . GLN A 1 102 ? -32.714 5.699 23.703 1.00 70.31 102 GLN A O 1
ATOM 847 N N . ILE A 1 103 ? -32.535 3.456 23.567 1.00 72.56 103 ILE A N 1
ATOM 848 C CA . ILE A 1 103 ? -31.554 3.421 22.487 1.00 72.56 103 ILE A CA 1
ATOM 849 C C . ILE A 1 103 ? -32.139 3.846 21.144 1.00 72.56 103 ILE A C 1
ATOM 851 O O . ILE A 1 103 ? -31.550 4.702 20.490 1.00 72.56 103 ILE A O 1
ATOM 855 N N . ASP A 1 104 ? -33.293 3.306 20.752 1.00 73.50 104 ASP A N 1
ATOM 856 C CA . ASP A 1 104 ? -33.917 3.616 19.460 1.00 73.50 104 ASP A CA 1
ATOM 857 C C . ASP A 1 104 ? -34.261 5.117 19.351 1.00 73.50 104 ASP A C 1
ATOM 859 O O . ASP A 1 104 ? -34.086 5.724 18.295 1.00 73.50 104 ASP A O 1
ATOM 863 N N . ASN A 1 105 ? -34.666 5.748 20.461 1.00 70.06 105 ASN A N 1
ATOM 864 C CA . ASN A 1 105 ? -34.915 7.191 20.521 1.00 70.06 105 ASN A CA 1
ATOM 865 C C . ASN A 1 105 ? -33.634 8.031 20.386 1.00 70.06 105 ASN A C 1
ATOM 867 O O . ASN A 1 105 ? -33.669 9.109 19.793 1.00 70.06 105 ASN A O 1
ATOM 871 N N . LEU A 1 106 ? -32.513 7.560 20.943 1.00 70.12 106 LEU A N 1
ATOM 872 C CA . LEU A 1 106 ? -31.244 8.294 20.950 1.00 70.12 106 LEU A CA 1
ATOM 873 C C . LEU A 1 106 ? -30.460 8.121 19.643 1.00 70.12 106 LEU A C 1
ATOM 875 O O . LEU A 1 106 ? -29.831 9.063 19.169 1.00 70.12 106 LEU A O 1
ATOM 879 N N . LEU A 1 107 ? -30.491 6.919 19.067 1.00 71.44 107 LEU A N 1
ATOM 880 C CA . LEU A 1 107 ? -29.756 6.574 17.851 1.00 71.44 107 LEU A CA 1
ATOM 881 C C . LEU A 1 107 ? -30.574 6.808 16.572 1.00 71.44 107 LEU A C 1
ATOM 883 O O . LEU A 1 107 ? -29.996 6.763 15.487 1.00 71.44 107 LEU A O 1
ATOM 887 N N . GLN A 1 108 ? -31.891 7.057 16.685 1.00 66.56 108 GLN A N 1
ATOM 888 C CA . GLN A 1 108 ? -32.850 7.254 15.576 1.00 66.56 108 GLN A CA 1
ATOM 889 C C . GLN A 1 108 ? -32.744 6.200 14.457 1.00 66.56 108 GLN A C 1
ATOM 891 O O . GLN A 1 108 ? -33.199 6.403 13.334 1.00 66.56 108 GLN A O 1
ATOM 896 N N . SER A 1 109 ? -32.133 5.062 14.772 1.00 63.50 109 SER A N 1
ATOM 897 C CA . SER A 1 109 ? -31.752 4.008 13.848 1.00 63.50 109 SER A CA 1
ATOM 898 C C . SER A 1 109 ? -32.074 2.693 14.540 1.00 63.50 109 SER A C 1
ATOM 900 O O . SER A 1 109 ? -31.600 2.451 15.645 1.00 63.50 109 SER A O 1
ATOM 902 N N . HIS A 1 110 ? -32.860 1.834 13.890 1.00 61.81 110 HIS A N 1
ATOM 903 C CA . HIS A 1 110 ? -33.159 0.480 14.384 1.00 61.81 110 HIS A CA 1
ATOM 904 C C . HIS A 1 110 ? -32.020 -0.519 14.135 1.00 61.81 110 HIS A C 1
ATOM 906 O O . HIS A 1 110 ? -32.170 -1.728 14.339 1.00 61.81 110 HIS A O 1
ATOM 912 N N . GLU A 1 111 ? -30.884 -0.025 13.657 1.00 65.38 111 GLU A N 1
ATOM 913 C CA . GLU A 1 111 ? -29.719 -0.837 13.376 1.00 65.38 111 GLU A CA 1
ATOM 914 C C . GLU A 1 111 ? -29.009 -1.185 14.692 1.00 65.38 111 GLU A C 1
ATOM 916 O O . GLU A 1 111 ? -28.988 -0.393 15.634 1.00 65.38 111 GLU A O 1
ATOM 921 N N . GLY A 1 112 ? -28.509 -2.421 14.798 1.00 74.62 112 GLY A N 1
ATOM 922 C CA . GLY A 1 112 ? -27.895 -2.937 16.026 1.00 74.62 112 GLY A CA 1
ATOM 923 C C . GLY A 1 112 ? -26.628 -2.182 16.440 1.00 74.62 112 GLY A C 1
ATOM 924 O O . GLY A 1 112 ? -26.340 -1.084 15.969 1.00 74.62 112 GLY A O 1
ATOM 925 N N . VAL A 1 113 ? -25.817 -2.779 17.310 1.00 83.75 113 VAL A N 1
ATOM 926 C CA . VAL A 1 113 ? -24.523 -2.181 17.675 1.00 83.75 113 VAL A CA 1
ATOM 927 C C . VAL A 1 113 ? -23.676 -2.011 16.402 1.00 83.75 113 VAL A C 1
ATOM 929 O O . VAL A 1 113 ? -23.618 -2.932 15.604 1.00 83.75 113 VAL A O 1
ATOM 932 N N . THR A 1 114 ? -23.061 -0.862 16.163 1.00 84.88 114 THR A N 1
ATOM 933 C CA . THR A 1 114 ? -22.151 -0.509 15.059 1.00 84.88 114 THR A CA 1
ATOM 934 C C . THR A 1 114 ? -20.947 0.221 15.649 1.00 84.88 114 THR A C 1
ATOM 936 O O . THR A 1 114 ? -20.995 0.673 16.792 1.00 84.88 114 THR A O 1
ATOM 939 N N . GLU A 1 115 ? -19.856 0.358 14.895 1.00 82.31 115 GLU A N 1
ATOM 940 C CA . GLU A 1 115 ? -18.634 1.007 15.394 1.00 82.31 115 GLU A CA 1
ATOM 941 C C . GLU A 1 115 ? -18.876 2.432 15.908 1.00 82.31 115 GLU A C 1
ATOM 943 O O . GLU A 1 115 ? -18.423 2.776 17.000 1.00 82.31 115 GLU A O 1
ATOM 948 N N . ASP A 1 116 ? -19.706 3.209 15.211 1.00 84.56 116 ASP A N 1
ATOM 949 C CA . ASP A 1 116 ? -20.039 4.578 15.611 1.00 84.56 116 ASP A CA 1
ATOM 950 C C . ASP A 1 116 ? -20.929 4.644 16.857 1.00 84.56 116 ASP A C 1
ATOM 952 O O . ASP A 1 116 ? -20.920 5.635 17.594 1.00 84.56 116 ASP A O 1
ATOM 956 N N . ASN A 1 117 ? -21.742 3.616 17.108 1.00 85.06 117 ASN A N 1
ATOM 957 C CA . ASN A 1 117 ? -22.705 3.628 18.205 1.00 85.06 117 ASN A CA 1
ATOM 958 C C . ASN A 1 117 ? -22.252 2.823 19.439 1.00 85.06 117 ASN A C 1
ATOM 960 O O . ASN A 1 117 ? -22.840 3.010 20.504 1.00 85.06 117 ASN A O 1
ATOM 964 N N . MET A 1 118 ? -21.188 2.011 19.343 1.00 88.06 118 MET A N 1
ATOM 965 C CA . MET A 1 118 ? -20.690 1.145 20.425 1.00 88.06 118 MET A CA 1
ATOM 966 C C . MET A 1 118 ? -20.504 1.889 21.752 1.00 88.06 118 MET A C 1
ATOM 968 O O . MET A 1 118 ? -20.938 1.412 22.800 1.00 88.06 118 MET A O 1
ATOM 972 N N . LEU A 1 119 ? -19.922 3.090 21.712 1.00 88.12 119 LEU A N 1
ATOM 973 C CA . LEU A 1 119 ? -19.708 3.909 22.910 1.00 88.12 119 LEU A CA 1
ATOM 974 C C . LEU A 1 119 ? -21.022 4.385 23.546 1.00 88.12 119 LEU A C 1
ATOM 976 O O . LEU A 1 119 ? -21.124 4.454 24.767 1.00 88.12 119 LEU A O 1
ATOM 980 N N . ARG A 1 120 ? -22.050 4.667 22.736 1.00 86.50 120 ARG A N 1
ATOM 981 C CA . ARG A 1 120 ? -23.379 5.051 23.241 1.00 86.50 120 ARG A CA 1
ATOM 982 C C . ARG A 1 120 ? -24.082 3.866 23.899 1.00 86.50 120 ARG A C 1
ATOM 984 O O . ARG A 1 120 ? -24.654 4.030 24.971 1.00 86.50 120 ARG A O 1
ATOM 991 N N . TYR A 1 121 ? -23.984 2.673 23.307 1.00 88.38 121 TYR A N 1
ATOM 992 C CA . TYR A 1 121 ? -24.475 1.443 23.938 1.00 88.38 121 TYR A CA 1
ATOM 993 C C . TYR A 1 121 ? -23.796 1.193 25.291 1.00 88.38 121 TYR A C 1
ATOM 995 O O . TYR A 1 121 ? -24.481 0.879 26.261 1.00 88.38 121 TYR A O 1
ATOM 1003 N N . LEU A 1 122 ? -22.473 1.365 25.372 1.00 90.06 122 LEU A N 1
ATOM 1004 C CA . LEU A 1 122 ? -21.724 1.197 26.620 1.00 90.06 122 LEU A CA 1
ATOM 1005 C C . LEU A 1 122 ? -22.156 2.189 27.706 1.00 90.06 122 LEU A C 1
ATOM 1007 O O . LEU A 1 122 ? -22.348 1.760 28.838 1.00 90.06 122 LEU A O 1
ATOM 1011 N N . GLY A 1 123 ? -22.386 3.462 27.371 1.00 88.31 123 GLY A N 1
ATOM 1012 C CA . GLY A 1 123 ? -22.862 4.452 28.347 1.00 88.31 123 GLY A CA 1
ATOM 1013 C C . GLY A 1 123 ? -24.233 4.107 28.943 1.00 88.31 123 GLY A C 1
ATOM 1014 O O . GLY A 1 123 ? -24.444 4.241 30.143 1.00 88.31 123 GLY A O 1
ATOM 1015 N N . ILE A 1 124 ? -25.152 3.579 28.131 1.00 86.75 124 ILE A N 1
ATOM 1016 C CA . ILE A 1 124 ? -26.485 3.162 28.606 1.00 86.75 124 ILE A CA 1
ATOM 1017 C C . ILE A 1 124 ? -26.393 1.896 29.464 1.00 86.75 124 ILE A C 1
ATOM 1019 O O . ILE A 1 124 ? -27.077 1.765 30.479 1.00 86.75 124 ILE A O 1
ATOM 1023 N N . ILE A 1 125 ? -25.522 0.961 29.076 1.00 88.75 125 ILE A N 1
ATOM 1024 C CA . ILE A 1 125 ? -25.221 -0.225 29.883 1.00 88.75 125 ILE A CA 1
ATOM 1025 C C . ILE A 1 125 ? -24.634 0.185 31.240 1.00 88.75 125 ILE A C 1
ATOM 1027 O O . ILE A 1 125 ? -25.018 -0.387 32.262 1.00 88.75 125 ILE A O 1
ATOM 1031 N N . GLU A 1 126 ? -23.722 1.155 31.264 1.00 89.88 126 GLU A N 1
ATOM 1032 C CA . GLU A 1 126 ? -23.108 1.681 32.483 1.00 89.88 126 GLU A CA 1
ATOM 1033 C C . GLU A 1 126 ? -24.157 2.302 33.412 1.00 89.88 126 GLU A C 1
ATOM 1035 O O . GLU A 1 126 ? -24.250 1.893 34.570 1.00 89.88 126 GLU A O 1
ATOM 1040 N N . GLU A 1 127 ? -25.001 3.201 32.894 1.00 87.94 127 GLU A N 1
ATOM 1041 C CA . GLU A 1 127 ? -26.097 3.820 33.648 1.00 87.94 127 GLU A CA 1
ATOM 1042 C C . GLU A 1 127 ? -26.999 2.753 34.280 1.00 87.94 127 GLU A C 1
ATOM 1044 O O . GLU A 1 127 ? -27.201 2.733 35.498 1.00 87.94 127 GLU A O 1
ATOM 1049 N N . ARG A 1 128 ? -27.453 1.780 33.479 1.00 87.00 128 ARG A N 1
ATOM 1050 C CA . ARG A 1 128 ? -28.339 0.717 33.963 1.00 87.00 128 ARG A CA 1
ATOM 1051 C C . ARG A 1 128 ? -27.668 -0.198 34.987 1.00 87.00 128 ARG A C 1
ATOM 1053 O O . ARG A 1 128 ? -28.303 -0.632 35.949 1.00 87.00 128 ARG A O 1
ATOM 1060 N N . THR A 1 129 ? -26.388 -0.505 34.799 1.00 89.12 129 THR A N 1
ATOM 1061 C CA . THR A 1 129 ? -25.619 -1.313 35.758 1.00 89.12 129 THR A CA 1
ATOM 1062 C C . THR A 1 129 ? -25.475 -0.579 37.086 1.00 89.12 129 THR A C 1
ATOM 1064 O O . THR A 1 129 ? -25.641 -1.186 38.146 1.00 89.12 129 THR A O 1
ATOM 1067 N N . ASN A 1 130 ? -25.220 0.729 37.041 1.00 87.69 130 ASN A N 1
ATOM 1068 C CA . ASN A 1 130 ? -25.079 1.555 38.231 1.00 87.69 130 ASN A CA 1
ATOM 1069 C C . ASN A 1 130 ? -26.391 1.642 39.034 1.00 87.69 130 ASN A C 1
ATOM 1071 O O . ASN A 1 130 ? -26.385 1.526 40.264 1.00 87.69 130 ASN A O 1
ATOM 1075 N N . GLU A 1 131 ? -27.532 1.754 38.348 1.00 87.50 131 GLU A N 1
ATOM 1076 C CA . GLU A 1 131 ? -28.855 1.685 38.981 1.00 87.50 131 GLU A CA 1
ATOM 1077 C C . GLU A 1 131 ? -29.072 0.355 39.716 1.00 87.50 131 GLU A C 1
ATOM 1079 O O . GLU A 1 131 ? -29.503 0.343 40.874 1.00 87.50 131 GLU A O 1
ATOM 1084 N N . LEU A 1 132 ? -28.745 -0.771 39.069 1.00 87.12 132 LEU A N 1
ATOM 1085 C CA . LEU A 1 132 ? -28.896 -2.105 39.657 1.00 87.12 132 LEU A CA 1
ATOM 1086 C C . LEU A 1 132 ? -27.986 -2.308 40.875 1.00 87.12 132 LEU A C 1
ATOM 1088 O O . LEU A 1 132 ? -28.435 -2.845 41.890 1.00 87.12 132 LEU A O 1
ATOM 1092 N N . LEU A 1 133 ? -26.733 -1.849 40.807 1.00 86.50 133 LEU A N 1
ATOM 1093 C CA . LEU A 1 133 ? -25.794 -1.900 41.932 1.00 86.50 133 LEU A CA 1
ATOM 1094 C C . LEU A 1 133 ? -26.288 -1.064 43.117 1.00 86.50 133 LEU A C 1
ATOM 1096 O O . LEU A 1 133 ? -26.264 -1.532 44.257 1.00 86.50 133 LEU A O 1
ATOM 1100 N N . THR A 1 134 ? -26.795 0.142 42.855 1.00 83.94 134 THR A N 1
ATOM 1101 C CA . THR A 1 134 ? -27.364 1.010 43.895 1.00 83.94 134 THR A CA 1
ATOM 1102 C C . THR A 1 134 ? -28.587 0.359 44.537 1.00 83.94 134 THR A C 1
ATOM 1104 O O . THR A 1 134 ? -28.686 0.297 45.766 1.00 83.94 134 THR A O 1
ATOM 1107 N N . ALA A 1 135 ? -29.497 -0.199 43.733 1.00 85.75 135 ALA A N 1
ATOM 1108 C CA . ALA A 1 135 ? -30.661 -0.914 44.241 1.00 85.75 135 ALA A CA 1
ATOM 1109 C C . ALA A 1 135 ? -30.240 -2.082 45.148 1.00 85.75 135 ALA A C 1
ATOM 1111 O O . ALA A 1 135 ? -30.734 -2.200 46.272 1.00 85.75 135 ALA A O 1
ATOM 1112 N N . GLN A 1 136 ? -29.264 -2.885 44.722 1.00 83.38 136 GLN A N 1
ATOM 1113 C CA . GLN A 1 136 ? -28.766 -4.007 45.515 1.00 83.38 136 GLN A CA 1
ATOM 1114 C C . GLN A 1 136 ? -28.102 -3.550 46.824 1.00 83.38 136 GLN A C 1
ATOM 1116 O O . GLN A 1 136 ? -28.377 -4.118 47.882 1.00 83.38 136 GLN A O 1
ATOM 1121 N N . ALA A 1 137 ? -27.293 -2.488 46.791 1.00 82.19 137 ALA A N 1
ATOM 1122 C CA . ALA A 1 137 ? -26.678 -1.914 47.986 1.00 82.19 137 ALA A CA 1
ATOM 1123 C C . ALA A 1 137 ? -27.734 -1.434 48.998 1.00 82.19 137 ALA A C 1
ATOM 1125 O O . ALA A 1 137 ? -27.595 -1.681 50.198 1.00 82.19 137 ALA A O 1
ATOM 1126 N N . THR A 1 138 ? -28.824 -0.810 48.529 1.00 80.06 138 THR A N 1
ATOM 1127 C CA . THR A 1 138 ? -29.920 -0.378 49.414 1.00 80.06 138 THR A CA 1
ATOM 1128 C C . THR A 1 138 ? -30.680 -1.543 50.041 1.00 80.06 138 THR A C 1
ATOM 1130 O O . THR A 1 138 ? -31.066 -1.448 51.206 1.00 80.06 138 THR A O 1
ATOM 1133 N N . ILE A 1 139 ? -30.882 -2.643 49.309 1.00 81.19 139 ILE A N 1
ATOM 1134 C CA . ILE A 1 139 ? -31.528 -3.855 49.831 1.00 81.19 139 ILE A CA 1
ATOM 1135 C C . ILE A 1 139 ? -30.631 -4.500 50.893 1.00 81.19 139 ILE A C 1
ATOM 1137 O O . ILE A 1 139 ? -31.072 -4.703 52.022 1.00 81.19 139 ILE A O 1
ATOM 1141 N N . ASN A 1 140 ? -29.347 -4.699 50.591 1.00 77.56 140 ASN A N 1
ATOM 1142 C CA . ASN A 1 140 ? -28.389 -5.293 51.526 1.00 77.56 140 ASN A CA 1
ATOM 1143 C C . ASN A 1 140 ? -28.228 -4.470 52.814 1.00 77.56 140 ASN A C 1
ATOM 1145 O O . ASN A 1 140 ? -28.104 -5.028 53.903 1.00 77.56 140 ASN A O 1
ATOM 1149 N N . ALA A 1 141 ? -28.220 -3.138 52.709 1.00 70.25 141 ALA A N 1
ATOM 1150 C CA . ALA A 1 141 ? -28.117 -2.262 53.873 1.00 70.25 141 ALA A CA 1
ATOM 1151 C C . ALA A 1 141 ? -29.365 -2.338 54.770 1.00 70.25 141 ALA A C 1
ATOM 1153 O O . ALA A 1 141 ? -29.244 -2.311 55.995 1.00 70.25 141 ALA A O 1
ATOM 1154 N N . LYS A 1 142 ? -30.555 -2.498 54.171 1.00 69.94 142 LYS A N 1
ATOM 1155 C CA . LYS A 1 142 ? -31.806 -2.738 54.909 1.00 69.94 142 LYS A CA 1
ATOM 1156 C C . LYS A 1 142 ? -31.813 -4.104 55.598 1.00 69.94 142 LYS A C 1
ATOM 1158 O O . LYS A 1 142 ? -32.298 -4.200 56.719 1.00 69.94 142 LYS A O 1
ATOM 1163 N N . GLU A 1 143 ? -31.250 -5.132 54.968 1.00 69.62 143 GLU A N 1
ATOM 1164 C CA . GLU A 1 143 ? -31.149 -6.478 55.551 1.00 69.62 143 GLU A CA 1
ATOM 1165 C C . GLU A 1 143 ? -30.120 -6.567 56.690 1.00 69.62 143 GLU A C 1
ATOM 1167 O O . GLU A 1 143 ? -30.312 -7.337 57.629 1.00 69.62 143 GLU A O 1
ATOM 1172 N N . GLN A 1 144 ? -29.048 -5.766 56.649 1.00 63.22 144 GLN A N 1
ATOM 1173 C CA . GLN A 1 144 ? -27.974 -5.799 57.653 1.00 63.22 144 GLN A CA 1
ATOM 1174 C C . GLN A 1 144 ? -28.136 -4.772 58.794 1.00 63.22 144 GLN A C 1
ATOM 1176 O O . GLN A 1 144 ? -27.347 -4.815 59.732 1.00 63.22 144 GLN A O 1
ATOM 1181 N N . ASN A 1 145 ? -29.141 -3.877 58.770 1.00 57.66 145 ASN A N 1
ATOM 1182 C CA . ASN A 1 145 ? -29.310 -2.779 59.752 1.00 57.66 145 ASN A CA 1
ATOM 1183 C C . ASN A 1 145 ? -28.066 -1.863 59.889 1.00 57.66 145 ASN A C 1
ATOM 1185 O O . ASN A 1 145 ? -27.831 -1.262 60.936 1.00 57.66 145 ASN A O 1
ATOM 1189 N N . ILE A 1 146 ? -27.257 -1.744 58.831 1.00 58.31 146 ILE A N 1
ATOM 1190 C CA . ILE A 1 146 ? -26.048 -0.904 58.800 1.00 58.31 146 ILE A CA 1
ATOM 1191 C C . ILE A 1 146 ? -26.378 0.383 58.024 1.00 58.31 146 ILE A C 1
ATOM 1193 O O . ILE A 1 146 ? -26.938 0.290 56.926 1.00 58.31 146 ILE A O 1
ATOM 1197 N N . PRO A 1 147 ? -26.053 1.588 58.536 1.00 55.28 147 PRO A N 1
ATOM 1198 C CA . PRO A 1 147 ? -26.300 2.834 57.817 1.00 55.28 147 PRO A CA 1
ATOM 1199 C C . PRO A 1 147 ? -25.556 2.853 56.472 1.00 55.28 147 PRO A C 1
ATOM 1201 O O . PRO A 1 147 ? -24.369 2.537 56.392 1.00 55.28 147 PRO A O 1
ATOM 1204 N N . LEU A 1 148 ? -26.263 3.271 55.412 1.00 54.56 148 LEU A N 1
ATOM 1205 C CA . LEU A 1 148 ? -25.848 3.240 53.994 1.00 54.56 148 LEU A CA 1
ATOM 1206 C C . LEU A 1 148 ? -24.422 3.764 53.721 1.00 54.56 148 LEU A C 1
ATOM 1208 O O . LEU A 1 148 ? -23.786 3.368 52.750 1.00 54.56 148 LEU A O 1
ATOM 1212 N N . ARG A 1 149 ? -23.932 4.664 54.579 1.00 53.56 149 ARG A N 1
ATOM 1213 C CA . ARG A 1 149 ? -22.663 5.382 54.440 1.00 53.56 149 ARG A CA 1
ATOM 1214 C C . ARG A 1 149 ? -21.432 4.597 54.907 1.00 53.56 149 ARG A C 1
ATOM 1216 O O . ARG A 1 149 ? -20.335 4.914 54.469 1.00 53.56 149 ARG A O 1
ATOM 1223 N N . GLU A 1 150 ? -21.590 3.582 55.758 1.00 50.09 150 GLU A N 1
ATOM 1224 C CA . GLU A 1 150 ? -20.458 2.811 56.308 1.00 50.09 150 GLU A CA 1
ATOM 1225 C C . GLU A 1 150 ? -20.064 1.597 55.457 1.00 50.09 150 GLU A C 1
ATOM 1227 O O . GLU A 1 150 ? -18.915 1.162 55.494 1.00 50.09 150 GLU A O 1
ATOM 1232 N N . ARG A 1 151 ? -20.993 1.037 54.669 1.00 50.38 151 ARG A N 1
ATOM 1233 C CA . ARG A 1 151 ? -20.761 -0.221 53.933 1.00 50.38 151 ARG A CA 1
ATOM 1234 C C . ARG A 1 151 ? -20.252 -0.025 52.505 1.00 50.38 151 ARG A C 1
ATOM 1236 O O . ARG A 1 151 ? -19.786 -0.986 51.901 1.00 50.38 151 ARG A O 1
ATOM 1243 N N . ALA A 1 152 ? -20.322 1.190 51.972 1.00 54.59 152 ALA A N 1
ATOM 1244 C CA . ALA A 1 152 ? -19.856 1.475 50.623 1.00 54.59 152 ALA A CA 1
ATOM 1245 C C . ALA A 1 152 ? -19.059 2.787 50.562 1.00 54.59 152 ALA A C 1
ATOM 1247 O O . ALA A 1 152 ? -19.511 3.747 49.941 1.00 54.59 152 ALA A O 1
ATOM 1248 N N . PRO A 1 153 ? -17.842 2.829 51.142 1.00 49.16 153 PRO A N 1
ATOM 1249 C CA . PRO A 1 153 ? -16.921 3.943 50.912 1.00 49.16 153 PRO A CA 1
ATOM 1250 C C . PRO A 1 153 ? -16.506 4.085 49.432 1.00 49.16 153 PRO A C 1
ATOM 1252 O O . PRO A 1 153 ? -15.841 5.052 49.092 1.00 49.16 153 PRO A O 1
ATOM 1255 N N . ASN A 1 154 ? -16.957 3.172 48.557 1.00 53.47 154 ASN A N 1
ATOM 1256 C CA . ASN A 1 154 ? -16.725 3.160 47.115 1.00 53.47 154 ASN A CA 1
ATOM 1257 C C . ASN A 1 154 ? -18.022 2.894 46.303 1.00 53.47 154 ASN A C 1
ATOM 1259 O O . ASN A 1 154 ? -17.960 2.208 45.283 1.00 53.47 154 ASN A O 1
ATOM 1263 N N . LEU A 1 155 ? -19.212 3.347 46.736 1.00 49.19 155 LEU A N 1
ATOM 1264 C CA . LEU A 1 155 ? -20.379 3.361 45.829 1.00 49.19 155 LEU A CA 1
ATOM 1265 C C . LEU A 1 155 ? -20.223 4.556 44.878 1.00 49.19 155 LEU A C 1
ATOM 1267 O O . LEU A 1 155 ? -20.383 5.710 45.272 1.00 49.19 155 LEU A O 1
ATOM 1271 N N . ILE A 1 156 ? -19.783 4.254 43.659 1.00 57.06 156 ILE A N 1
ATOM 1272 C CA . ILE A 1 156 ? -19.047 5.176 42.791 1.00 57.06 156 ILE A CA 1
ATOM 1273 C C . ILE A 1 156 ? -19.968 6.008 41.888 1.00 57.06 156 ILE A C 1
ATOM 1275 O O . ILE A 1 156 ? -20.542 5.525 40.918 1.00 57.06 156 ILE A O 1
ATOM 1279 N N . GLY A 1 157 ? -20.029 7.297 42.231 1.00 52.88 157 GLY A N 1
ATOM 1280 C CA . GLY A 1 157 ? -19.891 8.464 41.346 1.00 52.88 157 GLY A CA 1
ATOM 1281 C C . GLY A 1 157 ? -18.868 9.475 41.907 1.00 52.88 157 GLY A C 1
ATOM 1282 O O . GLY A 1 157 ? -18.708 10.567 41.370 1.00 52.88 157 GLY A O 1
ATOM 1283 N N . ASP A 1 158 ? -18.176 9.114 42.994 1.00 49.84 158 ASP A N 1
ATOM 1284 C CA . ASP A 1 158 ? -17.035 9.852 43.524 1.00 49.84 158 ASP A CA 1
ATOM 1285 C C . ASP A 1 158 ? -15.804 9.323 42.779 1.00 49.84 158 ASP A C 1
ATOM 1287 O O . ASP A 1 158 ? -15.472 8.135 42.855 1.00 49.84 158 ASP A O 1
ATOM 1291 N N . GLY A 1 159 ? -15.156 10.183 41.994 1.00 54.09 159 GLY A N 1
ATOM 1292 C CA . GLY A 1 159 ? -13.804 9.909 41.512 1.00 54.09 159 GLY A CA 1
ATOM 1293 C C . GLY A 1 159 ? -12.849 9.686 42.696 1.00 54.09 159 GLY A C 1
ATOM 1294 O O . GLY A 1 159 ? -13.249 9.858 43.848 1.00 54.09 159 GLY A O 1
ATOM 1295 N N . PRO A 1 160 ? -11.580 9.311 42.454 1.00 50.84 160 PRO A N 1
ATOM 1296 C CA . PRO A 1 160 ? -10.609 9.118 43.531 1.00 50.84 160 PRO A CA 1
ATOM 1297 C C . PRO A 1 160 ? -10.658 10.300 44.508 1.00 50.84 160 PRO A C 1
ATOM 1299 O O . PRO A 1 160 ? -10.487 11.456 44.116 1.00 50.84 160 PRO A O 1
ATOM 1302 N N . THR A 1 161 ? -10.969 10.005 45.769 1.00 52.53 161 THR A N 1
ATOM 1303 C CA . THR A 1 161 ? -11.179 11.001 46.817 1.00 52.53 161 THR A CA 1
ATOM 1304 C C . THR A 1 161 ? -9.854 11.675 47.148 1.00 52.53 161 THR A C 1
ATOM 1306 O O . THR A 1 161 ? -9.073 11.193 47.961 1.00 52.53 161 THR A O 1
ATOM 1309 N N . GLY A 1 162 ? -9.610 12.819 46.507 1.00 59.00 162 GLY A N 1
ATOM 1310 C CA . GLY A 1 162 ? -8.476 13.695 46.787 1.00 59.00 162 GLY A CA 1
ATOM 1311 C C . GLY A 1 162 ? -7.113 13.121 46.374 1.00 59.00 162 GLY A C 1
ATOM 1312 O O . GLY A 1 162 ? -6.973 11.932 46.090 1.00 59.00 162 GLY A O 1
ATOM 1313 N N . PRO A 1 163 ? -6.080 13.975 46.284 1.00 44.25 163 PRO A N 1
ATOM 1314 C CA . PRO A 1 163 ? -4.776 13.555 45.805 1.00 44.25 163 PRO A CA 1
ATOM 1315 C C . PRO A 1 163 ? -4.194 12.534 46.782 1.00 44.25 163 PRO A C 1
ATOM 1317 O O . PRO A 1 163 ? -3.861 12.867 47.921 1.00 44.25 163 PRO A O 1
ATOM 1320 N N . ALA A 1 164 ? -4.037 11.292 46.320 1.00 54.78 164 ALA A N 1
ATOM 1321 C CA . ALA A 1 164 ? -3.122 10.353 46.948 1.00 54.78 164 ALA A CA 1
ATOM 1322 C C . ALA A 1 164 ? -1.772 11.073 47.136 1.00 54.78 164 ALA A C 1
ATOM 1324 O O . ALA A 1 164 ? -1.358 11.806 46.228 1.00 54.78 164 ALA A O 1
ATOM 1325 N N . PRO A 1 165 ? -1.091 10.930 48.288 1.00 53.09 165 PRO A N 1
ATOM 1326 C CA . PRO A 1 165 ? 0.209 11.548 48.486 1.00 53.09 165 PRO A CA 1
ATOM 1327 C C . PRO A 1 165 ? 1.142 11.037 47.389 1.00 53.09 165 PRO A C 1
ATOM 1329 O O . PRO A 1 165 ? 1.520 9.873 47.404 1.00 53.09 165 PRO A O 1
ATOM 1332 N N . HIS A 1 166 ? 1.407 11.908 46.406 1.00 51.59 166 HIS A N 1
ATOM 1333 C CA . HIS A 1 166 ? 2.519 11.873 45.458 1.00 51.59 166 HIS A CA 1
ATOM 1334 C C . HIS A 1 166 ? 3.096 10.469 45.258 1.00 51.59 166 HIS A C 1
ATOM 1336 O O . HIS A 1 166 ? 4.187 10.149 45.727 1.00 51.59 166 HIS A O 1
ATOM 1342 N N . VAL A 1 167 ? 2.362 9.628 44.528 1.00 54.16 167 VAL A N 1
ATOM 1343 C CA . VAL A 1 167 ? 2.968 8.441 43.933 1.00 54.16 167 VAL A CA 1
ATOM 1344 C C . VAL A 1 167 ? 3.992 8.973 42.935 1.00 54.16 167 VAL A C 1
ATOM 1346 O O . VAL A 1 167 ? 3.628 9.457 41.864 1.00 54.16 167 VAL A O 1
ATOM 1349 N N . GLN A 1 168 ? 5.272 8.960 43.315 1.00 58.09 168 GLN A N 1
ATOM 1350 C CA . GLN A 1 168 ? 6.370 9.130 42.372 1.00 58.09 168 GLN A CA 1
ATOM 1351 C C . GLN A 1 168 ? 6.315 7.938 41.423 1.00 58.09 168 GLN A C 1
ATOM 1353 O O . GLN A 1 168 ? 6.865 6.871 41.685 1.00 58.09 168 GLN A O 1
ATOM 1358 N N . VAL A 1 169 ? 5.580 8.113 40.329 1.00 49.69 169 VAL A N 1
ATOM 1359 C CA . VAL A 1 169 ? 5.632 7.205 39.196 1.00 49.69 169 VAL A CA 1
ATOM 1360 C C . VAL A 1 169 ? 7.005 7.410 38.571 1.00 49.69 169 VAL A C 1
ATOM 1362 O O . VAL A 1 169 ? 7.214 8.318 37.769 1.00 49.69 169 VAL A O 1
ATOM 1365 N N . HIS A 1 170 ? 7.969 6.594 38.985 1.00 54.47 170 HIS A N 1
ATOM 1366 C CA . HIS A 1 170 ? 9.189 6.418 38.218 1.00 54.47 170 HIS A CA 1
ATOM 1367 C C . HIS A 1 170 ? 8.787 5.761 36.902 1.00 54.47 170 HIS A C 1
ATOM 1369 O O . HIS A 1 170 ? 8.506 4.563 36.859 1.00 54.47 170 HIS A O 1
ATOM 1375 N N . LEU A 1 171 ? 8.709 6.565 35.840 1.00 52.28 171 LEU A N 1
ATOM 1376 C CA . LEU A 1 171 ? 8.649 6.039 34.484 1.00 52.28 171 LEU A CA 1
ATOM 1377 C C . LEU A 1 171 ? 9.853 5.101 34.307 1.00 52.28 171 LEU A C 1
ATOM 1379 O O . LEU A 1 171 ? 10.984 5.533 34.555 1.00 52.28 171 LEU A O 1
ATOM 1383 N N . PRO A 1 172 ? 9.640 3.832 33.918 1.00 53.16 172 PRO A N 1
ATOM 1384 C CA . PRO A 1 172 ? 10.733 2.966 33.513 1.00 53.16 172 PRO A CA 1
ATOM 1385 C C . PRO A 1 172 ? 11.545 3.676 32.432 1.00 53.16 172 PRO A C 1
ATOM 1387 O O . PRO A 1 172 ? 10.979 4.176 31.460 1.00 53.16 172 PRO A O 1
ATOM 1390 N N . ASN A 1 173 ? 12.859 3.762 32.631 1.00 52.25 173 ASN A N 1
ATOM 1391 C CA . ASN A 1 173 ? 13.758 4.389 31.675 1.00 52.25 173 ASN A CA 1
ATOM 1392 C C . ASN A 1 173 ? 13.666 3.610 30.350 1.00 52.25 173 ASN A C 1
ATOM 1394 O O . ASN A 1 173 ? 14.039 2.441 30.294 1.00 52.25 173 ASN A O 1
ATOM 1398 N N . THR A 1 174 ? 13.133 4.231 29.299 1.00 53.84 174 THR A N 1
ATOM 1399 C CA . THR A 1 174 ? 12.927 3.614 27.976 1.00 53.84 174 THR A CA 1
ATOM 1400 C C . THR A 1 174 ? 14.206 3.539 27.137 1.00 53.84 174 THR A C 1
ATOM 1402 O O . THR A 1 174 ? 14.135 3.272 25.944 1.00 53.84 174 THR A O 1
ATOM 1405 N N . ASP A 1 175 ? 15.377 3.769 27.731 1.00 51.16 175 ASP A N 1
ATOM 1406 C CA . ASP A 1 175 ? 16.639 3.875 26.990 1.00 51.16 175 ASP A CA 1
ATOM 1407 C C . ASP A 1 175 ? 17.325 2.522 26.721 1.00 51.16 175 ASP A C 1
ATOM 1409 O O . ASP A 1 175 ? 18.211 2.444 25.880 1.00 51.16 175 ASP A O 1
ATOM 1413 N N . ASP A 1 176 ? 16.888 1.435 27.368 1.00 49.59 176 ASP A N 1
ATOM 1414 C CA . ASP A 1 176 ? 17.558 0.120 27.287 1.00 49.59 176 ASP A CA 1
ATOM 1415 C C . ASP A 1 176 ? 16.861 -0.877 26.335 1.00 49.59 176 ASP A C 1
ATOM 1417 O O . ASP A 1 176 ? 17.007 -2.093 26.443 1.00 49.59 176 ASP A O 1
ATOM 1421 N N . ARG A 1 177 ? 16.036 -0.367 25.408 1.00 46.16 177 ARG A N 1
ATOM 1422 C CA . ARG A 1 177 ? 15.399 -1.155 24.333 1.00 46.16 177 ARG A CA 1
ATOM 1423 C C . ARG A 1 177 ? 15.742 -0.664 22.929 1.00 46.16 177 ARG A C 1
ATOM 1425 O O . ARG A 1 177 ? 14.996 -0.943 21.997 1.00 46.16 177 ARG A O 1
ATOM 1432 N N . ARG A 1 178 ? 16.859 0.049 22.764 1.00 48.16 178 ARG A N 1
ATOM 1433 C CA . ARG A 1 178 ? 17.398 0.295 21.424 1.00 48.16 178 ARG A CA 1
ATOM 1434 C C . ARG A 1 178 ? 18.095 -0.963 20.933 1.00 48.16 178 ARG A C 1
ATOM 1436 O O . ARG A 1 178 ? 19.196 -1.288 21.371 1.00 48.16 178 ARG A O 1
ATOM 1443 N N . ASP A 1 179 ? 17.404 -1.670 20.052 1.00 48.31 179 ASP A N 1
ATOM 1444 C CA . ASP A 1 179 ? 17.992 -2.691 19.200 1.00 48.31 179 ASP A CA 1
ATOM 1445 C C . ASP A 1 179 ? 19.021 -1.993 18.283 1.00 48.31 179 ASP A C 1
ATOM 1447 O O . ASP A 1 179 ? 18.667 -1.017 17.615 1.00 48.31 179 ASP A O 1
ATOM 1451 N N . PRO A 1 180 ? 20.306 -2.391 18.271 1.00 51.84 180 PRO A N 1
ATOM 1452 C CA . PRO A 1 180 ? 21.347 -1.705 17.499 1.00 51.84 180 PRO A CA 1
ATOM 1453 C C . PRO A 1 180 ? 21.157 -1.749 15.969 1.00 51.84 180 PRO A C 1
ATOM 1455 O O . PRO A 1 180 ? 21.954 -1.136 15.259 1.00 51.84 180 PRO A O 1
ATOM 1458 N N . ASP A 1 181 ? 20.114 -2.421 15.469 1.00 50.12 181 ASP A N 1
ATOM 1459 C CA . ASP A 1 181 ? 19.793 -2.550 14.043 1.00 50.12 181 ASP A CA 1
ATOM 1460 C C . ASP A 1 181 ? 18.639 -1.639 13.547 1.00 50.12 181 ASP A C 1
ATOM 1462 O O . ASP A 1 181 ? 18.278 -1.701 12.365 1.00 50.12 181 ASP A O 1
ATOM 1466 N N . GLU A 1 182 ? 18.078 -0.750 14.383 1.00 46.50 182 GLU A N 1
ATOM 1467 C CA . GLU A 1 182 ? 17.104 0.255 13.921 1.00 46.50 182 GLU A CA 1
ATOM 1468 C C . GLU A 1 182 ? 17.782 1.370 13.104 1.00 46.50 182 GLU A C 1
ATOM 1470 O O . GLU A 1 182 ? 18.610 2.159 13.568 1.00 46.50 182 GLU A O 1
ATOM 1475 N N . LYS A 1 183 ? 17.441 1.396 11.815 1.00 46.19 183 LYS A N 1
ATOM 1476 C CA . LYS A 1 183 ? 17.953 2.335 10.820 1.00 46.19 183 LYS A CA 1
ATOM 1477 C C . LYS A 1 183 ? 17.308 3.714 10.993 1.00 46.19 183 LYS A C 1
ATOM 1479 O O . LYS A 1 183 ? 16.195 3.911 10.536 1.00 46.19 183 LYS A O 1
ATOM 1484 N N . ASP A 1 184 ? 18.080 4.657 11.530 1.00 44.66 184 ASP A N 1
ATOM 1485 C CA . ASP A 1 184 ? 18.020 6.109 11.270 1.00 44.66 184 ASP A CA 1
ATOM 1486 C C . ASP A 1 184 ? 16.598 6.724 11.202 1.00 44.66 184 ASP A C 1
ATOM 1488 O O . ASP A 1 184 ? 16.084 7.030 10.122 1.00 44.66 184 ASP A O 1
ATOM 1492 N N . ASP A 1 185 ? 15.994 6.978 12.372 1.00 45.03 185 ASP A N 1
ATOM 1493 C CA . ASP A 1 185 ? 14.686 7.638 12.592 1.00 45.03 185 ASP A CA 1
ATOM 1494 C C . ASP A 1 185 ? 14.648 9.134 12.223 1.00 45.03 185 ASP A C 1
ATOM 1496 O O . ASP A 1 185 ? 13.987 9.964 12.850 1.00 45.03 185 ASP A O 1
ATOM 1500 N N . ARG A 1 186 ? 15.330 9.525 11.149 1.00 52.19 186 ARG A N 1
ATOM 1501 C CA . ARG A 1 186 ? 15.258 10.890 10.608 1.00 52.19 186 ARG A CA 1
ATOM 1502 C C . ARG A 1 186 ? 13.890 11.214 10.003 1.00 52.19 186 ARG A C 1
ATOM 1504 O O . ARG A 1 186 ? 13.597 12.386 9.784 1.00 52.19 186 ARG A O 1
ATOM 1511 N N . ALA A 1 187 ? 13.072 10.198 9.722 1.00 49.31 187 ALA A N 1
ATOM 1512 C CA . ALA A 1 187 ? 11.734 10.354 9.155 1.00 49.31 187 ALA A CA 1
ATOM 1513 C C . ALA A 1 187 ? 10.638 10.557 10.222 1.00 49.31 187 ALA A C 1
ATOM 1515 O O . ALA A 1 187 ? 9.652 11.241 9.950 1.00 49.31 187 ALA A O 1
ATOM 1516 N N . GLU A 1 188 ? 10.799 10.021 11.437 1.00 46.59 188 GLU A N 1
ATOM 1517 C CA . GLU A 1 188 ? 9.787 10.158 12.500 1.00 46.59 188 GLU A CA 1
ATOM 1518 C C . GLU A 1 188 ? 9.864 11.509 13.229 1.00 46.59 188 GLU A C 1
ATOM 1520 O O . GLU A 1 188 ? 8.833 12.055 13.634 1.00 46.59 188 GLU A O 1
ATOM 1525 N N . GLU A 1 189 ? 11.051 12.123 13.311 1.00 52.44 189 GLU A N 1
ATOM 1526 C CA . GLU A 1 189 ? 11.217 13.492 13.830 1.00 52.44 189 GLU A CA 1
ATOM 1527 C C . GLU A 1 189 ? 10.457 14.551 13.009 1.00 52.44 189 GLU A C 1
ATOM 1529 O O . GLU A 1 189 ? 10.142 15.622 13.529 1.00 52.44 189 GLU A O 1
ATOM 1534 N N . GLU A 1 190 ? 10.121 14.266 11.746 1.00 54.16 190 GLU A N 1
ATOM 1535 C CA . GLU A 1 190 ? 9.417 15.203 10.861 1.00 54.16 190 GLU A CA 1
ATOM 1536 C C . GLU A 1 190 ? 7.887 15.190 11.058 1.00 54.16 190 GLU A C 1
ATOM 1538 O O . GLU A 1 190 ? 7.203 16.142 10.677 1.00 54.16 190 GLU A O 1
ATOM 1543 N N . LEU A 1 191 ? 7.345 14.153 11.712 1.00 55.22 191 LEU A N 1
ATOM 1544 C CA . LEU A 1 191 ? 5.914 14.012 12.016 1.00 55.22 191 LEU A CA 1
ATOM 1545 C C . LEU A 1 191 ? 5.528 14.572 13.394 1.00 55.22 191 LEU A C 1
ATOM 1547 O O . LEU A 1 191 ? 4.341 14.749 13.684 1.00 55.22 191 LEU A O 1
ATOM 1551 N N . LYS A 1 192 ? 6.509 14.877 14.253 1.00 70.38 192 LYS A N 1
ATOM 1552 C CA . LYS A 1 192 ? 6.264 15.447 15.579 1.00 70.38 192 LYS A CA 1
ATOM 1553 C C . LYS A 1 192 ? 6.063 16.964 15.468 1.00 70.38 192 LYS A C 1
ATOM 1555 O O . LYS A 1 192 ? 6.923 17.657 14.924 1.00 70.38 192 LYS A O 1
ATOM 1560 N N . PRO A 1 193 ? 4.956 17.526 15.990 1.00 65.88 193 PRO A N 1
ATOM 1561 C CA . PRO A 1 193 ? 4.760 18.970 15.977 1.00 65.88 193 PRO A CA 1
ATOM 1562 C C . PRO A 1 193 ? 5.881 19.645 16.775 1.00 65.88 193 PRO A C 1
ATOM 1564 O O . PRO A 1 193 ? 6.030 19.395 17.972 1.00 65.88 193 PRO A O 1
ATOM 1567 N N . LEU A 1 194 ? 6.673 20.487 16.101 1.00 73.12 194 LEU A N 1
ATOM 1568 C CA . LEU A 1 194 ? 7.821 21.153 16.713 1.00 73.12 194 LEU A CA 1
ATOM 1569 C C . LEU A 1 194 ? 7.372 22.025 17.885 1.00 73.12 194 LEU A C 1
ATOM 1571 O O . LEU A 1 194 ? 6.433 22.823 17.773 1.00 73.12 194 LEU A O 1
ATOM 1575 N N . THR A 1 195 ? 8.091 21.931 19.001 1.00 78.38 195 THR A N 1
ATOM 1576 C CA . THR A 1 195 ? 7.894 22.858 20.113 1.00 78.38 195 THR A CA 1
ATOM 1577 C C . THR A 1 195 ? 8.400 24.255 19.741 1.00 78.38 195 THR A C 1
ATOM 1579 O O . THR A 1 195 ? 9.236 24.450 18.854 1.00 78.38 195 THR A O 1
ATOM 1582 N N . ARG A 1 196 ? 7.893 25.281 20.435 1.00 74.00 196 ARG A N 1
ATOM 1583 C CA . ARG A 1 196 ? 8.248 26.687 20.171 1.00 74.00 196 ARG A CA 1
ATOM 1584 C C . ARG A 1 196 ? 9.754 26.960 20.280 1.00 74.00 196 ARG A C 1
ATOM 1586 O O . ARG A 1 196 ? 10.247 27.891 19.646 1.00 74.00 196 ARG A O 1
ATOM 1593 N N . GLU A 1 197 ? 10.466 26.200 21.102 1.00 80.00 197 GLU A N 1
ATOM 1594 C CA . GLU A 1 197 ? 11.910 26.341 21.297 1.00 80.00 197 GLU A CA 1
ATOM 1595 C C . GLU A 1 197 ? 12.700 25.655 20.179 1.00 80.00 197 GLU A C 1
ATOM 1597 O O . GLU A 1 197 ? 13.595 26.282 19.613 1.00 80.00 197 GLU A O 1
ATOM 1602 N N . GLU A 1 198 ? 12.302 24.451 19.767 1.00 80.56 198 GLU A N 1
ATOM 1603 C CA . GLU A 1 198 ? 12.903 23.730 18.634 1.00 80.56 198 GLU A CA 1
ATOM 1604 C C . GLU A 1 198 ? 12.721 24.495 17.316 1.00 80.56 198 GLU A C 1
ATOM 1606 O O . GLU A 1 198 ? 13.662 24.633 16.534 1.00 80.56 198 GLU A O 1
ATOM 1611 N N . LEU A 1 199 ? 11.544 25.093 17.094 1.00 79.12 199 LEU A N 1
ATOM 1612 C CA . LEU A 1 199 ? 11.287 25.919 15.912 1.00 79.12 199 LEU A CA 1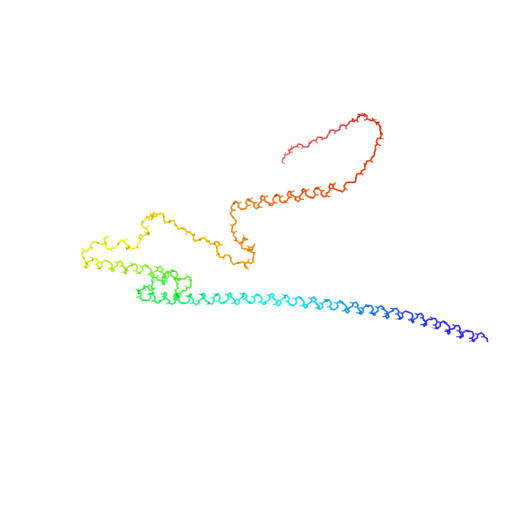
ATOM 1613 C C . LEU A 1 199 ? 12.199 27.156 15.867 1.00 79.12 199 LEU A C 1
ATOM 1615 O O . LEU A 1 199 ? 12.711 27.520 14.807 1.00 79.12 199 LEU A O 1
ATOM 1619 N N . LYS A 1 200 ? 12.437 27.795 17.022 1.00 84.06 200 LYS A N 1
ATOM 1620 C CA . LYS A 1 200 ? 13.370 28.928 17.128 1.00 84.06 200 LYS A CA 1
ATOM 1621 C C . LYS A 1 200 ? 14.806 28.500 16.851 1.00 84.06 200 LYS A C 1
ATOM 1623 O O . LYS A 1 200 ? 15.514 29.212 16.145 1.00 84.06 200 LYS A O 1
ATOM 1628 N N . GLN A 1 201 ? 15.234 27.361 17.390 1.00 83.56 201 GLN A N 1
ATOM 1629 C CA . GLN A 1 201 ? 16.581 26.837 17.168 1.00 83.56 201 GLN A CA 1
ATOM 1630 C C . GLN A 1 201 ? 16.803 26.491 15.693 1.00 83.56 201 GLN A C 1
ATOM 1632 O O . GLN A 1 201 ? 17.789 26.940 15.112 1.00 83.56 201 GLN A O 1
ATOM 1637 N N . ARG A 1 202 ? 15.839 25.822 15.049 1.00 82.94 202 ARG A N 1
ATOM 1638 C CA . ARG A 1 202 ? 15.906 25.478 13.621 1.00 82.94 202 ARG A CA 1
ATOM 1639 C C . ARG A 1 202 ? 15.937 26.720 12.726 1.00 82.94 202 ARG A C 1
ATOM 1641 O O . ARG A 1 202 ? 16.701 26.764 11.765 1.00 82.94 202 ARG A O 1
ATOM 1648 N N . ALA A 1 203 ? 15.169 27.757 13.064 1.00 84.69 203 ALA A N 1
ATOM 1649 C CA . ALA A 1 203 ? 15.213 29.035 12.354 1.00 84.69 203 ALA A CA 1
ATOM 1650 C C . ALA A 1 203 ? 16.574 29.741 12.507 1.00 84.69 203 ALA A C 1
ATOM 1652 O O . ALA A 1 203 ? 17.137 30.219 11.522 1.00 84.69 203 ALA A O 1
ATOM 1653 N N . LEU A 1 204 ? 17.138 29.770 13.720 1.00 85.38 204 LEU A N 1
ATOM 1654 C CA . LEU A 1 204 ? 18.462 30.353 13.974 1.00 85.38 204 LEU A CA 1
ATOM 1655 C C . LEU A 1 204 ? 19.572 29.592 13.241 1.00 85.38 204 LEU A C 1
ATOM 1657 O O . LEU A 1 204 ? 20.490 30.203 12.695 1.00 85.38 204 LEU A O 1
ATOM 1661 N N . GLU A 1 205 ? 19.481 28.267 13.194 1.00 85.12 205 GLU A N 1
ATOM 1662 C CA . GLU A 1 205 ? 20.452 27.425 12.504 1.00 85.12 205 GLU A CA 1
ATOM 1663 C C . GLU A 1 205 ? 20.385 27.597 10.980 1.00 85.12 205 GLU A C 1
ATOM 1665 O O . GLU A 1 205 ? 21.422 27.684 10.318 1.00 85.12 205 GLU A O 1
ATOM 1670 N N . GLN A 1 206 ? 19.181 27.747 10.418 1.00 83.62 206 GLN A N 1
ATOM 1671 C CA . GLN A 1 206 ? 19.002 28.088 9.006 1.00 83.62 206 GLN A CA 1
ATOM 1672 C C . GLN A 1 206 ? 19.619 29.446 8.660 1.00 83.62 206 GLN A C 1
ATOM 1674 O O . GLN A 1 206 ? 20.352 29.539 7.675 1.00 83.62 206 GLN A O 1
ATOM 1679 N N . VAL A 1 207 ? 19.391 30.476 9.481 1.00 85.25 207 VAL A N 1
ATOM 1680 C CA . VAL A 1 207 ? 19.993 31.805 9.277 1.00 85.25 207 VAL A CA 1
ATOM 1681 C C . VAL A 1 207 ? 21.519 31.729 9.355 1.00 85.25 207 VAL A C 1
ATOM 1683 O O . VAL A 1 207 ? 22.203 32.208 8.455 1.00 85.25 207 VAL A O 1
ATOM 1686 N N . LYS A 1 208 ? 22.069 31.028 10.353 1.00 84.25 208 LYS A N 1
ATOM 1687 C CA . LYS A 1 208 ? 23.521 30.851 10.511 1.00 84.25 208 LYS A CA 1
ATOM 1688 C C . LYS A 1 208 ? 24.156 30.095 9.338 1.00 84.25 208 LYS A C 1
ATOM 1690 O O . LYS A 1 208 ? 25.278 30.400 8.929 1.00 84.25 208 LYS A O 1
ATOM 1695 N N . ASN A 1 209 ? 23.452 29.115 8.773 1.00 81.31 209 ASN A N 1
ATOM 1696 C CA . ASN A 1 209 ? 23.909 28.387 7.589 1.00 81.31 209 ASN A CA 1
ATOM 1697 C C . ASN A 1 209 ? 23.855 29.243 6.318 1.00 81.31 209 ASN A C 1
ATOM 1699 O O . ASN A 1 209 ? 24.752 29.129 5.482 1.00 81.31 209 ASN A O 1
ATOM 1703 N N . LEU A 1 210 ? 22.855 30.116 6.178 1.00 82.94 210 LEU A N 1
ATOM 1704 C CA . LEU A 1 210 ? 22.793 31.093 5.088 1.00 82.94 210 LEU A CA 1
ATOM 1705 C C . LEU A 1 210 ? 23.923 32.125 5.199 1.00 82.94 210 LEU A C 1
ATOM 1707 O O . LEU A 1 210 ? 24.594 32.391 4.207 1.00 82.94 210 LEU A O 1
ATOM 1711 N N . GLU A 1 211 ? 24.209 32.627 6.402 1.00 81.00 211 GLU A N 1
ATOM 1712 C CA . GLU A 1 211 ? 25.330 33.544 6.649 1.00 81.00 211 GLU A CA 1
ATOM 1713 C C . GLU A 1 211 ? 26.688 32.892 6.352 1.00 81.00 211 GLU A C 1
ATOM 1715 O O . GLU A 1 211 ? 27.532 33.492 5.688 1.00 81.00 211 GLU A O 1
ATOM 1720 N N . ARG A 1 212 ? 26.899 31.632 6.766 1.00 79.50 212 ARG A N 1
ATOM 1721 C CA . ARG A 1 212 ? 28.125 30.884 6.426 1.00 79.50 212 ARG A CA 1
ATOM 1722 C C . ARG A 1 212 ? 28.283 30.679 4.922 1.00 79.50 212 ARG A C 1
ATOM 1724 O O . ARG A 1 212 ? 29.403 30.783 4.427 1.00 79.50 212 ARG A O 1
ATOM 1731 N N . LYS A 1 213 ? 27.192 30.397 4.203 1.00 81.75 213 LYS A N 1
ATOM 1732 C CA . LYS A 1 213 ? 27.209 30.262 2.739 1.00 81.75 213 LYS A CA 1
ATOM 1733 C C . LYS A 1 213 ? 27.521 31.593 2.057 1.00 81.75 213 LYS A C 1
ATOM 1735 O O . LYS A 1 213 ? 28.379 31.616 1.185 1.00 81.75 213 LYS A O 1
ATOM 1740 N N . ALA A 1 214 ? 26.926 32.694 2.514 1.00 79.12 214 ALA A N 1
ATOM 1741 C CA . ALA A 1 214 ? 27.213 34.032 1.997 1.00 79.12 214 ALA A CA 1
ATOM 1742 C C . ALA A 1 214 ? 28.683 34.437 2.217 1.00 79.12 214 ALA A C 1
ATOM 1744 O O . ALA A 1 214 ? 29.324 34.955 1.308 1.00 79.12 214 ALA A O 1
ATOM 1745 N N . LEU A 1 215 ? 29.252 34.131 3.389 1.00 75.75 215 LEU A N 1
ATOM 1746 C CA . LEU A 1 215 ? 30.672 34.365 3.685 1.00 75.75 215 LEU A CA 1
ATOM 1747 C C . LEU A 1 215 ? 31.603 33.466 2.854 1.00 75.75 215 LEU A C 1
ATOM 1749 O O . LEU A 1 215 ? 32.674 33.902 2.434 1.00 75.75 215 LEU A O 1
ATOM 1753 N N . GLN A 1 216 ? 31.208 32.216 2.590 1.00 70.88 216 GLN A N 1
ATOM 1754 C CA . GLN A 1 216 ? 31.953 31.323 1.697 1.00 70.88 216 GLN A CA 1
ATOM 1755 C C . GLN A 1 216 ? 31.915 31.796 0.244 1.00 70.88 216 GLN A C 1
ATOM 1757 O O . GLN A 1 216 ? 32.946 31.755 -0.424 1.00 70.88 216 GLN A O 1
ATOM 1762 N N . GLU A 1 217 ? 30.767 32.268 -0.242 1.00 71.19 217 GLU A N 1
ATOM 1763 C CA . GLU A 1 217 ? 30.651 32.857 -1.576 1.00 71.19 217 GLU A CA 1
ATOM 1764 C C . GLU A 1 217 ? 31.484 34.136 -1.678 1.00 71.19 217 GLU A C 1
ATOM 1766 O O . GLU A 1 217 ? 32.274 34.270 -2.609 1.00 71.19 217 GLU A O 1
ATOM 1771 N N . GLN A 1 218 ? 31.424 35.016 -0.677 1.00 65.44 218 GLN A N 1
ATOM 1772 C CA . GLN A 1 218 ? 32.231 36.236 -0.631 1.00 65.44 218 GLN A CA 1
ATOM 1773 C C . GLN A 1 218 ? 33.744 35.947 -0.649 1.00 65.44 218 GLN A C 1
ATOM 1775 O O . GLN A 1 218 ? 34.483 36.611 -1.375 1.00 65.44 218 GLN A O 1
ATOM 1780 N N . ASN A 1 219 ? 34.206 34.918 0.071 1.00 64.31 219 ASN A N 1
ATOM 1781 C CA . ASN A 1 219 ? 35.611 34.492 0.041 1.00 64.31 219 ASN A CA 1
ATOM 1782 C C . ASN A 1 219 ? 36.009 33.828 -1.287 1.00 64.31 219 ASN A C 1
ATOM 1784 O O . ASN A 1 219 ? 37.137 33.998 -1.740 1.00 64.31 219 ASN A O 1
ATOM 1788 N N . LYS A 1 220 ? 35.088 33.126 -1.957 1.00 61.84 220 LYS A N 1
ATOM 1789 C CA . LYS A 1 220 ? 35.337 32.505 -3.268 1.00 61.84 220 LYS A CA 1
ATOM 1790 C C . LYS A 1 220 ? 35.513 33.542 -4.388 1.00 61.84 220 LYS A C 1
ATOM 1792 O O . LYS A 1 220 ? 36.227 33.276 -5.350 1.00 61.84 220 LYS A O 1
ATOM 1797 N N . TYR A 1 221 ? 34.899 34.721 -4.255 1.00 55.91 221 TYR A N 1
ATOM 1798 C CA . TYR A 1 221 ? 35.089 35.851 -5.176 1.00 55.91 221 TYR A CA 1
ATOM 1799 C C . TYR A 1 221 ? 36.303 36.735 -4.835 1.00 55.91 221 TYR A C 1
ATOM 1801 O O . TYR A 1 221 ? 36.777 37.458 -5.710 1.00 55.91 221 TYR A O 1
ATOM 1809 N N . ALA A 1 222 ? 36.840 36.666 -3.612 1.00 57.50 222 ALA A N 1
ATOM 1810 C CA . ALA A 1 222 ? 38.047 37.399 -3.218 1.00 57.50 222 ALA A CA 1
ATOM 1811 C C . ALA A 1 222 ? 39.348 36.769 -3.767 1.00 57.50 222 ALA A C 1
ATOM 1813 O O . ALA A 1 222 ? 40.294 37.495 -4.060 1.00 57.50 222 ALA A O 1
ATOM 1814 N N . ASP A 1 223 ? 39.372 35.448 -3.984 1.00 53.19 223 ASP A N 1
ATOM 1815 C CA . ASP A 1 223 ? 40.541 34.704 -4.496 1.00 53.19 223 ASP A CA 1
ATOM 1816 C C . ASP A 1 223 ? 40.752 34.800 -6.028 1.00 53.19 223 ASP A C 1
ATOM 1818 O O . ASP A 1 223 ? 41.721 34.260 -6.558 1.00 53.19 223 ASP A O 1
ATOM 1822 N N . LEU A 1 224 ? 39.874 35.498 -6.764 1.00 52.78 224 LEU A N 1
ATOM 1823 C CA . LEU A 1 224 ? 39.972 35.686 -8.226 1.00 52.78 224 LEU A CA 1
ATOM 1824 C C . LEU A 1 224 ? 40.475 37.081 -8.652 1.00 52.78 224 LEU A C 1
ATOM 1826 O O . LEU A 1 224 ? 40.487 37.390 -9.845 1.00 52.78 224 LEU A O 1
ATOM 1830 N N . ALA A 1 225 ? 40.913 37.931 -7.719 1.00 46.47 225 ALA A N 1
ATOM 1831 C CA . ALA A 1 225 ? 41.528 39.216 -8.057 1.00 46.47 225 ALA A CA 1
ATOM 1832 C C . ALA A 1 225 ? 43.028 39.037 -8.392 1.00 46.47 225 ALA A C 1
ATOM 1834 O O . ALA A 1 225 ? 43.785 38.561 -7.543 1.00 46.47 225 ALA A O 1
ATOM 1835 N N . PRO A 1 226 ? 43.508 39.423 -9.593 1.00 42.78 226 PRO A N 1
ATOM 1836 C CA . PRO A 1 226 ? 44.920 39.302 -9.931 1.00 42.78 226 PRO A CA 1
ATOM 1837 C C . PRO A 1 226 ? 45.745 40.338 -9.158 1.00 42.78 226 PRO A C 1
ATOM 1839 O O . PRO A 1 226 ? 45.465 41.538 -9.179 1.00 42.78 226 PRO A O 1
ATOM 1842 N N . THR A 1 227 ? 46.801 39.872 -8.497 1.00 47.28 227 THR A N 1
ATOM 1843 C CA . THR A 1 227 ? 47.831 40.716 -7.894 1.00 47.28 227 THR A CA 1
ATOM 1844 C C . THR A 1 227 ? 48.694 41.337 -8.996 1.00 47.28 227 THR A C 1
ATOM 1846 O O . THR A 1 227 ? 49.513 40.671 -9.621 1.00 47.28 227 THR A O 1
ATOM 1849 N N . THR A 1 228 ? 48.545 42.642 -9.238 1.00 37.94 228 THR A N 1
ATOM 1850 C CA . THR A 1 228 ? 49.524 43.414 -10.018 1.00 37.94 228 THR A CA 1
ATOM 1851 C C . THR A 1 228 ? 50.217 44.430 -9.119 1.00 37.94 228 THR A C 1
ATOM 1853 O O . THR A 1 228 ? 49.709 45.520 -8.860 1.00 37.94 228 THR A O 1
ATOM 1856 N N . THR A 1 229 ? 51.406 44.080 -8.644 1.00 42.50 229 THR A N 1
ATOM 1857 C CA . THR A 1 229 ? 52.410 45.023 -8.149 1.00 42.50 229 THR A CA 1
ATOM 1858 C C . THR A 1 229 ? 53.161 45.622 -9.340 1.00 42.50 229 THR A C 1
ATOM 1860 O O . THR A 1 229 ? 53.823 44.869 -10.046 1.00 42.50 229 THR A O 1
ATOM 1863 N N . ARG A 1 230 ? 53.134 46.954 -9.533 1.00 35.91 230 ARG A N 1
ATOM 1864 C CA . ARG A 1 230 ? 54.346 47.793 -9.710 1.00 35.91 230 ARG A CA 1
ATOM 1865 C C . ARG A 1 230 ? 54.035 49.300 -9.734 1.00 35.91 230 ARG A C 1
ATOM 1867 O O . ARG A 1 230 ? 52.965 49.741 -10.121 1.00 35.91 230 ARG A O 1
ATOM 1874 N N . GLU A 1 231 ? 55.027 50.044 -9.261 1.00 39.00 231 GLU A N 1
ATOM 1875 C CA . GLU A 1 231 ? 55.077 51.427 -8.791 1.00 39.00 231 GLU A CA 1
ATOM 1876 C C . GLU A 1 231 ? 54.986 52.583 -9.821 1.00 39.00 231 GLU A C 1
ATOM 1878 O O . GLU A 1 231 ? 55.489 52.485 -10.934 1.00 39.00 231 GLU A O 1
ATOM 1883 N N . LYS A 1 232 ? 54.500 53.726 -9.289 1.00 43.62 232 LYS A N 1
ATOM 1884 C CA . LYS A 1 232 ? 54.926 55.148 -9.426 1.00 43.62 232 LYS A CA 1
ATOM 1885 C C . LYS A 1 232 ? 54.966 55.842 -10.805 1.00 43.62 232 LYS A C 1
ATOM 1887 O O . LYS A 1 232 ? 55.885 55.628 -11.586 1.00 43.62 232 LYS A O 1
ATOM 1892 N N . SER A 1 233 ? 54.166 56.912 -10.944 1.00 34.53 233 SER A N 1
ATOM 1893 C CA . SER A 1 233 ? 54.685 58.278 -11.205 1.00 34.53 233 SER A CA 1
ATOM 1894 C C . SER A 1 233 ? 53.619 59.384 -11.126 1.00 34.53 233 SER A C 1
ATOM 1896 O O . SER A 1 233 ? 52.587 59.316 -11.776 1.00 34.53 233 SER A O 1
ATOM 1898 N N . SER A 1 234 ? 53.948 60.387 -10.302 1.00 38.16 234 SER A N 1
ATOM 1899 C CA . SER A 1 234 ? 53.741 61.844 -10.407 1.00 38.16 234 SER A CA 1
ATOM 1900 C C . SER A 1 234 ? 52.473 62.486 -11.002 1.00 38.16 234 SER A C 1
ATOM 1902 O O . SER A 1 234 ? 52.074 62.213 -12.126 1.00 38.16 234 SER A O 1
ATOM 1904 N N . ALA A 1 235 ? 52.099 63.568 -10.302 1.00 36.88 235 ALA A N 1
ATOM 1905 C CA . ALA A 1 235 ? 51.571 64.850 -10.794 1.00 36.88 235 ALA A CA 1
ATOM 1906 C C . ALA A 1 235 ? 50.051 65.091 -10.695 1.00 36.88 235 ALA A C 1
ATOM 1908 O O . ALA A 1 235 ? 49.272 64.831 -11.602 1.00 36.88 235 ALA A O 1
ATOM 1909 N N . SER A 1 236 ? 49.684 65.672 -9.546 1.00 44.25 236 SER A N 1
ATOM 1910 C CA . SER A 1 236 ? 48.861 66.884 -9.385 1.00 44.25 236 SER A CA 1
ATOM 1911 C C . SER A 1 236 ? 47.887 67.264 -10.507 1.00 44.25 236 SER A C 1
ATOM 1913 O O . SER A 1 236 ? 48.326 67.757 -11.541 1.00 44.25 236 SER A O 1
ATOM 1915 N N . ILE A 1 237 ? 46.583 67.257 -10.203 1.00 42.53 237 ILE A N 1
ATOM 1916 C CA . ILE A 1 237 ? 45.625 68.234 -10.740 1.00 42.53 237 ILE A CA 1
ATOM 1917 C C . ILE A 1 237 ? 44.636 68.648 -9.645 1.00 42.53 237 ILE A C 1
ATOM 1919 O O . ILE A 1 237 ? 43.992 67.846 -8.971 1.00 42.53 237 ILE A O 1
ATOM 1923 N N . SER A 1 238 ? 44.603 69.958 -9.460 1.00 37.38 238 SER A N 1
ATOM 1924 C CA . SER A 1 238 ? 43.787 70.764 -8.571 1.00 37.38 238 SER A CA 1
ATOM 1925 C C . SER A 1 238 ? 42.385 71.027 -9.131 1.00 37.38 238 SER A C 1
ATOM 1927 O O . SER A 1 238 ? 42.210 71.196 -10.331 1.00 37.38 238 SER A O 1
ATOM 1929 N N . ARG A 1 239 ? 41.428 71.118 -8.194 1.00 38.50 239 ARG A N 1
ATOM 1930 C CA . ARG A 1 239 ? 40.132 71.832 -8.196 1.00 38.50 239 ARG A CA 1
ATOM 1931 C C . ARG A 1 239 ? 39.664 72.504 -9.495 1.00 38.50 239 ARG A C 1
ATOM 1933 O O . ARG A 1 239 ? 40.318 73.410 -9.989 1.00 38.50 239 ARG A O 1
ATOM 1940 N N . THR A 1 240 ? 38.414 72.224 -9.856 1.00 36.31 240 THR A N 1
ATOM 1941 C CA . THR A 1 240 ? 37.261 73.135 -10.105 1.00 36.31 240 THR A CA 1
ATOM 1942 C C . THR A 1 240 ? 36.146 72.222 -10.653 1.00 36.31 240 THR A C 1
ATOM 1944 O O . THR A 1 240 ? 36.447 71.286 -11.375 1.00 36.31 240 THR A O 1
ATOM 1947 N N . GLY A 1 241 ? 34.869 72.257 -10.283 1.00 34.28 241 GLY A N 1
ATOM 1948 C CA . GLY A 1 241 ? 33.975 73.328 -9.864 1.00 34.28 241 GLY A CA 1
ATOM 1949 C C . GLY A 1 241 ? 32.750 73.231 -10.787 1.00 34.28 241 GLY A C 1
ATOM 1950 O O . GLY A 1 241 ? 32.924 73.320 -11.995 1.00 34.28 241 GLY A O 1
ATOM 1951 N N . GLY A 1 242 ? 31.544 73.014 -10.250 1.00 35.41 242 GLY A N 1
ATOM 1952 C CA . GLY A 1 242 ? 30.307 73.054 -11.046 1.00 35.41 242 GLY A CA 1
ATOM 1953 C C . GLY A 1 242 ? 29.223 72.091 -10.573 1.00 35.41 242 GLY A C 1
ATOM 1954 O O . GLY A 1 242 ? 28.997 71.060 -11.193 1.00 35.41 242 GLY A O 1
ATOM 1955 N N . GLY A 1 243 ? 28.565 72.425 -9.462 1.00 37.81 243 GLY A N 1
ATOM 1956 C CA . GLY A 1 243 ? 27.260 71.862 -9.133 1.00 37.81 243 GLY A CA 1
ATOM 1957 C C . GLY A 1 243 ? 26.174 72.671 -9.835 1.00 37.81 243 GLY A C 1
ATOM 1958 O O . GLY A 1 243 ? 26.146 73.892 -9.692 1.00 37.81 243 GLY A O 1
ATOM 1959 N N . GLU A 1 244 ? 25.273 71.998 -10.544 1.00 42.72 244 GLU A N 1
ATOM 1960 C CA . GLU A 1 244 ? 23.984 72.561 -10.937 1.00 42.72 244 GLU A CA 1
ATOM 1961 C C . GLU A 1 244 ?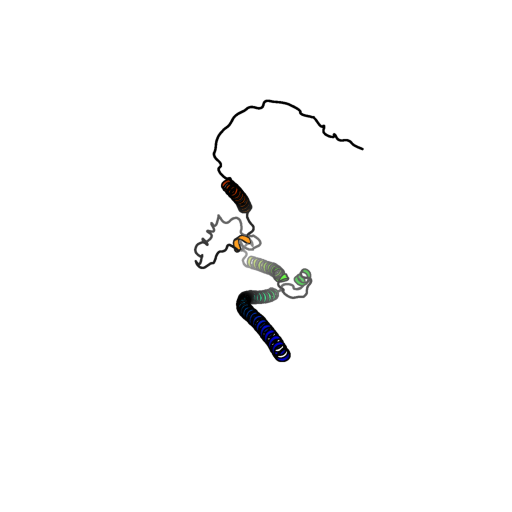 22.860 71.815 -10.224 1.00 42.72 244 GLU A C 1
ATOM 1963 O O . GLU A 1 244 ? 22.819 70.589 -10.128 1.00 42.72 244 GLU A O 1
ATOM 1968 N N . THR A 1 245 ? 21.984 72.622 -9.645 1.00 50.41 245 THR A N 1
ATOM 1969 C CA . THR A 1 245 ? 20.889 72.270 -8.758 1.00 50.41 245 THR A CA 1
ATOM 1970 C C . THR A 1 245 ? 19.605 72.109 -9.572 1.00 50.41 245 THR A C 1
ATOM 1972 O O . THR A 1 245 ? 19.199 73.010 -10.300 1.00 50.41 245 THR A O 1
ATOM 1975 N N . GLY A 1 246 ? 18.922 70.972 -9.422 1.00 41.12 246 GLY A N 1
ATOM 1976 C CA . GLY A 1 246 ? 17.616 70.706 -10.031 1.00 41.12 246 GLY A CA 1
ATOM 1977 C C . GLY A 1 246 ? 16.622 70.192 -8.990 1.00 41.12 246 GLY A C 1
ATOM 1978 O O . GLY A 1 246 ? 16.778 69.094 -8.473 1.00 41.12 246 GLY A O 1
ATOM 1979 N N . LYS A 1 247 ? 15.644 71.041 -8.661 1.00 56.94 247 LYS A N 1
ATOM 1980 C CA . LYS A 1 247 ? 14.587 70.945 -7.632 1.00 56.94 247 LYS A CA 1
ATOM 1981 C C . LYS A 1 247 ? 13.742 69.647 -7.597 1.00 56.94 247 LYS A C 1
ATOM 1983 O O . LYS A 1 247 ? 13.594 68.988 -8.620 1.00 56.94 247 LYS A O 1
ATOM 1988 N N . PRO A 1 248 ? 13.050 69.378 -6.464 1.00 56.97 248 PRO A N 1
ATOM 1989 C CA . PRO A 1 248 ? 12.028 68.336 -6.339 1.00 56.97 248 PRO A CA 1
ATOM 1990 C C . PRO A 1 248 ? 10.627 68.859 -6.726 1.00 56.97 248 PRO A C 1
ATOM 1992 O O . PRO A 1 248 ? 10.349 70.045 -6.516 1.00 56.97 248 PRO A O 1
ATOM 1995 N N . PRO A 1 249 ? 9.695 68.015 -7.208 1.00 57.56 249 PRO A N 1
ATOM 1996 C CA . PRO A 1 249 ? 8.296 68.400 -7.293 1.00 57.56 249 PRO A CA 1
ATOM 1997 C C . PRO A 1 249 ? 7.563 68.092 -5.982 1.00 57.56 249 PRO A C 1
ATOM 1999 O O . PRO A 1 249 ? 7.473 66.957 -5.517 1.00 57.56 249 PRO A O 1
ATOM 2002 N N . THR A 1 250 ? 7.036 69.162 -5.399 1.00 52.94 250 THR A N 1
ATOM 2003 C CA . THR A 1 250 ? 6.050 69.185 -4.323 1.00 52.94 250 THR A CA 1
ATOM 2004 C C . THR A 1 250 ? 4.660 68.781 -4.812 1.00 52.94 250 THR A C 1
ATOM 2006 O O . THR A 1 250 ? 4.287 68.993 -5.962 1.00 52.94 250 THR A O 1
ATOM 2009 N N . SER A 1 251 ? 3.897 68.257 -3.862 1.00 48.72 251 SER A N 1
ATOM 2010 C CA . SER A 1 251 ? 2.492 67.865 -3.893 1.00 48.72 251 SER A CA 1
ATOM 2011 C C . SER A 1 251 ? 1.479 68.984 -4.194 1.00 48.72 251 SER A C 1
ATOM 2013 O O . SER A 1 251 ? 1.770 70.169 -4.023 1.00 48.72 251 SER A O 1
ATOM 2015 N N . ARG A 1 252 ? 0.251 68.524 -4.507 1.00 45.78 252 ARG A N 1
ATOM 2016 C CA . ARG A 1 252 ? -1.098 69.151 -4.524 1.00 45.78 252 ARG A CA 1
ATOM 2017 C C . ARG A 1 252 ? -1.709 69.020 -5.924 1.00 45.78 252 ARG A C 1
ATOM 2019 O O . ARG A 1 252 ? -1.075 69.372 -6.901 1.00 45.78 252 ARG A O 1
ATOM 2026 N N . GLY A 1 253 ? -2.908 68.488 -6.112 1.00 45.44 253 GLY A N 1
ATOM 2027 C CA . GLY A 1 253 ? -4.061 68.457 -5.225 1.00 45.44 253 GLY A CA 1
ATOM 2028 C C . GLY A 1 253 ? -5.216 69.124 -5.962 1.00 45.44 253 GLY A C 1
ATOM 2029 O O . GLY A 1 253 ? -5.247 70.349 -6.042 1.00 45.44 253 GLY A O 1
ATOM 2030 N N . ARG A 1 254 ? -6.125 68.314 -6.501 1.00 46.91 254 ARG A N 1
ATOM 2031 C CA . ARG A 1 254 ? -7.562 68.566 -6.623 1.00 46.91 254 ARG A CA 1
ATOM 2032 C C . ARG A 1 254 ? -8.246 67.291 -7.084 1.00 46.91 254 ARG A C 1
ATOM 2034 O O . ARG A 1 254 ? -7.647 66.606 -7.939 1.00 46.91 254 ARG A O 1
#

Secondary structure (DSSP, 8-state):
-HHHHHHHHHHHHHHHHHHHHHHHHHHHHHHHHHHHHHHHHHHHHHHHHHHHHHHHHHHHHHHHHHHHHHHHHHHHHHHHHHHHHHHHHHHHHHHHT--HHHHHHHH-----S-TTTHHHHHHHHHHHHHHHHHHHHHHHHHHHT--TTTS-TT-SSS-SSS--S--------GGGG--TT----TTTTTTSPPPHHHHHHHHHHHHHHHHHHHHHHHHHHHTTS---------------------PPPPP---

pLDDT: mean 74.78, std 20.07, range [34.28, 98.25]

Sequence (254 aa):
MFLVEDKNFALFNYVNELNNQIEILQEQISDIKKEIHRFEGQGVELEEQRQRLLEQIDDKRSRATALADEHEEKSRAARKILDQCRAGIDSLFKKIGCDRRQIDNLLQSHEGVTEDNMLRYLGIIEERTNELLTAQATINAKEQNIPLRERAPNLIGDGPTGPAPHVQVHLPNTDDRRDPDEKDDRAEEELKPLTREELKQRALEQVKNLERKALQEQNKYADLAPTTTREKSSASISRTGGGETGKPPTSRGR

Foldseek 3Di:
DVVVVVVVVVVVVVVVVVVVVVVVVVVVVVVVVVVVVVVVVVVVVVVVVVVVVVVVVVVVVVVVVVVVVVVVVVVVVVVVVVVVLQVVLQVLCVVLVQDVVVVCVVVVDPDGDDPVCSVVSVVSSVVSVLVVVVVVLVVVCVVVVHPSCPPPPPSDPDDPDDDDPDPPPPDDDPPPPPDVPDPDVPPVVVVDDDDPVRVVVVVVVVVVVVVVVVVVVVVVVVVPDDDDDDDDDDDDDDDDDDDDDDDDDDDDDD

Radius of gyration: 47.74 Å; chains: 1; bounding box: 92×83×146 Å